Protein AF-A0AAD8B9M5-F1 (afdb_monomer_lite)

Sequence (281 aa):
SLDTPVSSPSYVGLIDQFYMGMYTWSDGSLFRLSQIKWTEFPQEIFENSTLATYMQYTVGNQFLPVNSTETFHAVCQRDDSYKGCLQMTSMLPSSWYAVRSYNSMSLTVCRQICQVNATNHALISAKDCICYDPVGVNFNLMTFFNTSTSAQCDFPCPGNELQKCGGTNNFRQYTIDQDVAESCEDLYSNFVLLPNTYLINGSEQFCGIDDLSSSCPLGFIAKQNKCYRFYRQQTLNVQSAAQTCLSQGGYLAAPSNVEELDVLTHTIQNISTLRTAELWL

Radius of gyration: 19.8 Å; chains: 1; bounding box: 43×60×52 Å

InterPro domains:
  IPR002889 Carbohydrate-binding WSC [PF01822] (82-167)
  IPR002889 Carbohydrate-binding WSC [PS51212] (79-177)
  IPR002889 Carbohydrate-binding WSC [SM00321] (79-177)
  IPR016186 C-type lectin-like/link domain superfamily [G3DSA:3.10.100.10] (204-281)
  IPR016187 C-type lectin fold [SSF56436] (207-280)

Foldseek 3Di:
DPPDPPPWDKDKQWFQPQQQLQIAHLLLFFDDPVVADCPDDPQPPPPDDPDRGMWMATPVRDIDDDDPPDDDDDDDDDRPQWDAKKFFQDDDDPQKDKDPQQQQDFSNLLLQQLPPPVQQKWKFAARMIIGHHCVPDPCVRMDTDPDPDPPQQQQAHLNHRSYTGHHDSMITMGGRDPSFAQDLLSCVSNVNADFDFGQHPNDTDTHHLAPPLEDEHRQWGDDPHDTDHHHAHPDDDPVVVQVVQVVVVHGQDDDPDPVSVVSVVVSQVSHPSSVPGPHDD

pLDDT: mean 79.78, std 15.6, range [39.56, 96.75]

Secondary structure (DSSP, 8-state):
------SS-EEEEEE-TTSSS--EETTSPPP-GGGS--S---GGGSSS------EEEETTTEEEE--TT------PPP-TTEEEEEEE-SPPPTTSEEE---TT--HHHHHHHTTTT---EEEEETTEEEEE--TT--GGGEEEES-TT-GGGBPEETTEEEEE-BBTTEEEEEEPP---BSSHHHHHHTT--S-EEEEETTEEEEE-S---SS-PPTTPEEETTEEE-----S---HHHHHHHHHHTT-------SHHHHHHHHHHHHHSTTTTT-----

Organism: Biomphalaria pfeifferi (NCBI:txid112525)

Structure (mmCIF, N/CA/C/O backbone):
data_AF-A0AAD8B9M5-F1
#
_entry.id   AF-A0AAD8B9M5-F1
#
loop_
_atom_site.group_PDB
_atom_site.id
_atom_site.type_symbol
_atom_site.label_atom_id
_atom_site.label_alt_id
_atom_site.label_comp_id
_atom_site.label_asym_id
_atom_site.label_entity_id
_atom_site.label_seq_id
_atom_site.pdbx_PDB_ins_code
_atom_site.Cartn_x
_atom_site.Cartn_y
_atom_site.Cartn_z
_atom_site.occupancy
_atom_site.B_iso_or_equiv
_atom_site.auth_seq_id
_atom_site.auth_comp_id
_atom_site.auth_asym_id
_atom_site.auth_atom_id
_atom_site.pdbx_PDB_model_num
ATOM 1 N N . SER A 1 1 ? -10.143 37.850 -0.926 1.00 41.62 1 SER A N 1
ATOM 2 C CA . SER A 1 1 ? -8.850 38.321 -0.402 1.00 41.62 1 SER A CA 1
ATOM 3 C C . SER A 1 1 ? -7.959 37.105 -0.247 1.00 41.62 1 SER A C 1
ATOM 5 O O . SER A 1 1 ? -8.411 36.107 0.293 1.00 41.62 1 SER A O 1
ATOM 7 N N . LEU A 1 2 ? -6.750 37.155 -0.803 1.00 42.78 2 LEU A N 1
ATOM 8 C CA . LEU A 1 2 ? -5.764 36.062 -0.808 1.00 42.78 2 LEU A CA 1
ATOM 9 C C . LEU A 1 2 ? -4.681 36.274 0.272 1.00 42.78 2 LEU A C 1
ATOM 11 O O . LEU A 1 2 ? -3.597 35.715 0.182 1.00 42.78 2 LEU A O 1
ATOM 15 N N . ASP A 1 3 ? -4.974 37.081 1.295 1.00 41.66 3 ASP A N 1
ATOM 16 C CA . ASP A 1 3 ? -3.964 37.674 2.185 1.00 41.66 3 ASP A CA 1
ATOM 17 C C . ASP A 1 3 ? -3.929 37.087 3.600 1.00 41.66 3 ASP A C 1
ATOM 19 O O . ASP A 1 3 ? -3.493 37.752 4.537 1.00 41.66 3 ASP A O 1
ATOM 23 N N . THR A 1 4 ? -4.362 35.845 3.800 1.00 45.81 4 THR A N 1
ATOM 24 C CA . THR A 1 4 ? -3.930 35.106 4.993 1.00 45.81 4 THR A CA 1
ATOM 25 C C . THR A 1 4 ? -2.704 34.290 4.610 1.00 45.81 4 THR A C 1
ATOM 27 O O . THR A 1 4 ? -2.854 33.316 3.867 1.00 45.81 4 THR A O 1
ATOM 30 N N . PRO A 1 5 ? -1.495 34.656 5.080 1.00 46.03 5 PRO A N 1
ATOM 31 C CA . PRO A 1 5 ? -0.344 33.779 4.969 1.00 46.03 5 PRO A CA 1
ATOM 32 C C . PRO A 1 5 ? -0.736 32.426 5.552 1.00 46.03 5 PRO A C 1
ATOM 34 O O . PRO A 1 5 ? -1.300 32.366 6.646 1.00 46.03 5 PRO A O 1
ATOM 37 N N . VAL A 1 6 ? -0.446 31.348 4.829 1.00 52.09 6 VAL A N 1
ATOM 38 C CA . VAL A 1 6 ? -0.478 30.005 5.404 1.00 52.09 6 VAL A CA 1
ATOM 39 C C . VAL A 1 6 ? 0.552 30.024 6.535 1.00 52.09 6 VAL A C 1
ATOM 41 O O . VAL A 1 6 ? 1.754 29.998 6.286 1.00 52.09 6 VAL A O 1
ATOM 44 N N . SER A 1 7 ? 0.089 30.187 7.777 1.00 53.06 7 SER A N 1
ATOM 45 C CA . SER A 1 7 ? 0.949 30.421 8.945 1.00 53.06 7 SER A CA 1
ATOM 46 C C . SER A 1 7 ? 1.831 29.218 9.281 1.00 53.06 7 SER A C 1
ATOM 48 O O . SER A 1 7 ? 2.809 29.364 10.009 1.00 53.06 7 SER A O 1
ATOM 50 N N . SER A 1 8 ? 1.505 28.054 8.713 1.00 54.19 8 SER A N 1
ATOM 51 C CA . SER A 1 8 ? 2.221 26.795 8.870 1.00 54.19 8 SER A CA 1
ATOM 52 C C . SER A 1 8 ? 2.134 25.965 7.588 1.00 54.19 8 SER A C 1
ATOM 54 O O . SER A 1 8 ? 1.019 25.759 7.099 1.00 54.19 8 SER A O 1
ATOM 56 N N . PRO A 1 9 ? 3.256 25.436 7.055 1.00 55.75 9 PRO A N 1
ATOM 57 C CA . PRO A 1 9 ? 3.219 24.522 5.918 1.00 55.75 9 PRO A CA 1
ATOM 58 C C . PRO A 1 9 ? 2.189 23.416 6.152 1.00 55.75 9 PRO A C 1
ATOM 60 O O . PRO A 1 9 ? 2.119 22.843 7.238 1.00 55.75 9 PRO A O 1
ATOM 63 N N . SER A 1 10 ? 1.357 23.165 5.152 1.00 60.03 10 SER A N 1
ATOM 64 C CA . SER A 1 10 ? 0.290 22.175 5.212 1.00 60.03 10 SER A CA 1
ATOM 65 C C . SER A 1 10 ? 0.474 21.188 4.074 1.00 60.03 10 SER A C 1
ATOM 67 O O . SER A 1 10 ? 0.543 21.593 2.916 1.00 60.03 10 SER A O 1
ATOM 69 N N . TYR A 1 11 ? 0.565 19.909 4.407 1.00 66.25 11 TYR A N 1
ATOM 70 C CA . TYR A 1 11 ? 0.658 18.805 3.465 1.00 66.25 11 TYR A CA 1
ATOM 71 C C . TYR A 1 11 ? -0.722 18.173 3.326 1.00 66.25 11 TYR A C 1
ATOM 73 O O . TYR A 1 11 ? -1.432 17.999 4.314 1.00 66.25 11 TYR A O 1
ATOM 81 N N . VAL A 1 12 ? -1.112 17.844 2.103 1.00 72.25 12 VAL A N 1
ATOM 82 C CA . VAL A 1 12 ? -2.424 17.280 1.765 1.00 72.25 12 VAL A CA 1
ATOM 83 C C . VAL A 1 12 ? -2.235 16.063 0.868 1.00 72.25 12 VAL A C 1
ATOM 85 O O . VAL A 1 12 ? -1.178 15.896 0.266 1.00 72.25 12 VAL A O 1
ATOM 88 N N . GLY A 1 13 ? -3.260 15.217 0.767 1.00 76.75 13 GLY A N 1
ATOM 89 C CA . GLY A 1 13 ? -3.219 14.024 -0.084 1.00 76.75 13 GLY A CA 1
ATOM 90 C C . GLY A 1 13 ? -2.781 12.752 0.640 1.00 76.75 13 GLY A C 1
ATOM 91 O O . GLY A 1 13 ? -2.339 11.814 -0.017 1.00 76.75 13 GLY A O 1
ATOM 92 N N . LEU A 1 14 ? -2.895 12.718 1.970 1.00 81.12 14 LEU A N 1
ATOM 93 C CA . LEU A 1 14 ? -2.787 11.502 2.772 1.00 81.12 14 LEU A CA 1
ATOM 94 C C . LEU A 1 14 ? -4.175 10.860 2.919 1.00 81.12 14 LEU A C 1
ATOM 96 O O . LEU A 1 14 ? -5.125 11.568 3.253 1.00 81.12 14 LEU A O 1
ATOM 100 N N . ILE A 1 15 ? -4.285 9.548 2.715 1.00 82.19 15 ILE A N 1
ATOM 101 C CA . ILE A 1 15 ? -5.549 8.793 2.776 1.00 82.19 15 ILE A CA 1
ATOM 102 C C . ILE A 1 15 ? -5.409 7.540 3.650 1.00 82.19 15 ILE A C 1
ATOM 104 O O . ILE A 1 15 ? -4.363 6.893 3.622 1.00 82.19 15 ILE A O 1
ATOM 108 N N . ASP A 1 16 ? -6.465 7.184 4.390 1.00 82.12 16 ASP A N 1
ATOM 109 C CA . ASP A 1 16 ? -6.647 5.878 5.045 1.00 82.12 16 ASP A CA 1
ATOM 110 C C . ASP A 1 16 ? -7.816 5.155 4.372 1.00 82.12 16 ASP A C 1
ATOM 112 O O . ASP A 1 16 ? -8.937 5.137 4.877 1.00 82.12 16 ASP A O 1
ATOM 116 N N . GLN A 1 17 ? -7.549 4.573 3.198 1.00 85.00 17 GLN A N 1
ATOM 117 C CA . GLN A 1 17 ? -8.555 3.980 2.303 1.00 85.00 17 GLN A CA 1
ATOM 118 C C . GLN A 1 17 ? -9.502 3.010 3.025 1.00 85.00 17 GLN A C 1
ATOM 120 O O . GLN A 1 17 ? -10.658 2.838 2.629 1.00 85.00 17 GLN A O 1
ATOM 125 N N . PHE A 1 18 ? -8.999 2.338 4.064 1.00 83.44 18 PHE A N 1
ATOM 126 C CA . PHE A 1 18 ? -9.682 1.234 4.719 1.00 83.44 18 PHE A CA 1
ATOM 127 C C . PHE A 1 18 ? -10.079 1.509 6.173 1.00 83.44 18 PHE A C 1
ATOM 129 O O . PHE A 1 18 ? -10.651 0.612 6.799 1.00 83.44 18 PHE A O 1
ATOM 136 N N . TYR A 1 19 ? -9.888 2.723 6.693 1.00 78.19 19 TYR A N 1
ATOM 137 C CA . TYR A 1 19 ? -10.219 3.089 8.082 1.00 78.19 19 TYR A CA 1
ATOM 138 C C . TYR A 1 19 ? -9.511 2.219 9.126 1.00 78.19 19 TYR A C 1
ATOM 140 O O . TYR A 1 19 ? -10.070 1.871 10.173 1.00 78.19 19 TYR A O 1
ATOM 148 N N . MET A 1 20 ? -8.286 1.810 8.817 1.00 79.12 20 MET A N 1
ATOM 149 C CA . MET A 1 20 ? -7.497 0.932 9.681 1.00 79.12 20 MET A CA 1
ATOM 150 C C . MET A 1 20 ? -6.396 1.707 10.413 1.00 79.12 20 MET A C 1
ATOM 152 O O . MET A 1 20 ? -5.584 1.119 11.124 1.00 79.12 20 MET A O 1
ATOM 156 N N . GLY A 1 21 ? -6.341 3.029 10.232 1.00 76.81 21 GLY A N 1
ATOM 157 C CA . GLY A 1 21 ? -5.246 3.870 10.687 1.00 76.81 21 GLY A CA 1
ATOM 158 C C . GLY A 1 21 ? -3.952 3.616 9.920 1.00 76.81 21 GLY A C 1
ATOM 159 O O . GLY A 1 21 ? -2.887 3.868 10.472 1.00 76.81 21 GLY A O 1
ATOM 160 N N . MET A 1 22 ? -4.017 3.077 8.704 1.00 83.38 22 MET A N 1
ATOM 161 C CA . MET A 1 22 ? -2.857 2.887 7.834 1.00 83.38 22 MET A CA 1
ATOM 162 C C . MET A 1 22 ? -2.943 3.929 6.726 1.00 83.38 22 MET A C 1
ATOM 164 O O . MET A 1 22 ? -3.886 3.925 5.940 1.00 83.38 22 MET A O 1
ATOM 168 N N . TYR A 1 23 ? -1.988 4.853 6.713 1.00 83.38 23 TYR A N 1
ATOM 169 C CA . TYR A 1 23 ? -2.041 6.044 5.880 1.00 83.38 23 TYR A CA 1
ATOM 170 C C . TYR A 1 23 ? -1.024 5.967 4.761 1.00 83.38 23 TYR A C 1
ATOM 172 O O . TYR A 1 23 ? 0.100 5.517 4.965 1.00 83.38 23 TYR A O 1
ATOM 180 N N . THR A 1 24 ? -1.391 6.478 3.595 1.00 88.19 24 THR A N 1
ATOM 181 C CA . THR A 1 24 ? -0.497 6.483 2.441 1.00 88.19 24 THR A CA 1
ATOM 182 C C . THR A 1 24 ? -0.674 7.759 1.636 1.00 88.19 24 THR A C 1
ATOM 184 O O . THR A 1 24 ? -1.793 8.262 1.494 1.00 88.19 24 THR A O 1
ATOM 187 N N . TRP A 1 25 ? 0.419 8.297 1.097 1.00 89.06 25 TRP A N 1
ATOM 188 C CA . TRP A 1 25 ? 0.364 9.480 0.246 1.00 89.06 25 TRP A CA 1
ATOM 189 C C . TRP A 1 25 ? -0.185 9.154 -1.145 1.00 89.06 25 TRP A C 1
ATOM 191 O O . TRP A 1 25 ? 0.068 8.090 -1.714 1.00 89.06 25 TRP A O 1
ATOM 201 N N . SER A 1 26 ? -0.923 10.100 -1.719 1.00 88.62 26 SER A N 1
ATOM 202 C CA . SER A 1 26 ? -1.492 10.016 -3.072 1.00 88.62 26 SER A CA 1
ATOM 203 C C . SER A 1 26 ? -0.449 9.857 -4.187 1.00 88.62 26 SER A C 1
ATOM 205 O O . SER A 1 26 ? -0.779 9.374 -5.268 1.00 88.62 26 SER A O 1
ATOM 207 N N . ASP A 1 27 ? 0.810 10.213 -3.929 1.00 89.44 27 ASP A N 1
ATOM 208 C CA . ASP A 1 27 ? 1.920 10.072 -4.874 1.00 89.44 27 ASP A CA 1
ATOM 209 C C . ASP A 1 27 ? 2.649 8.722 -4.777 1.00 89.44 27 ASP A C 1
ATOM 211 O O . ASP A 1 27 ? 3.496 8.421 -5.615 1.00 89.44 27 ASP A O 1
ATOM 215 N N . GLY A 1 28 ? 2.312 7.886 -3.794 1.00 92.19 28 GLY A N 1
ATOM 216 C CA . GLY A 1 28 ? 2.948 6.588 -3.594 1.00 92.19 28 GLY A CA 1
ATOM 217 C C . GLY A 1 28 ? 4.099 6.569 -2.588 1.00 92.19 28 GLY A C 1
ATOM 218 O O . GLY A 1 28 ? 4.556 5.469 -2.269 1.00 92.19 28 GLY A O 1
ATOM 219 N N . SER A 1 29 ? 4.544 7.718 -2.075 1.00 92.00 29 SER A N 1
ATOM 220 C CA . SER A 1 29 ? 5.604 7.790 -1.063 1.00 92.00 29 SER A CA 1
ATOM 221 C C . SER A 1 29 ? 5.161 7.222 0.292 1.00 92.00 29 SER A C 1
ATOM 223 O O . SER A 1 29 ? 3.968 7.168 0.621 1.00 92.00 29 SER A O 1
ATOM 225 N N . LEU A 1 30 ? 6.134 6.772 1.082 1.00 91.69 30 LEU A N 1
ATOM 226 C CA . LEU A 1 30 ? 5.936 6.271 2.430 1.00 91.69 30 LEU A CA 1
ATOM 227 C C . LEU A 1 30 ? 5.606 7.415 3.384 1.00 91.69 30 LEU A C 1
ATOM 229 O O . LEU A 1 30 ? 6.365 8.361 3.602 1.00 91.69 30 LEU A O 1
ATOM 233 N N . PHE A 1 31 ? 4.478 7.263 4.052 1.00 87.12 31 PHE A N 1
ATOM 234 C CA . PHE A 1 31 ? 4.142 7.986 5.255 1.00 87.12 31 PHE A CA 1
ATOM 235 C C . PHE A 1 31 ? 4.96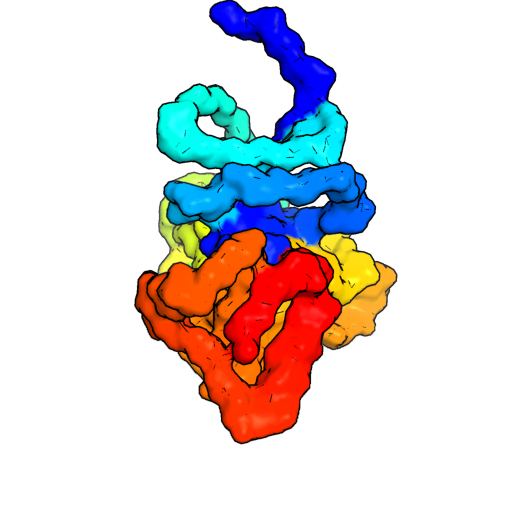7 7.470 6.442 1.00 87.12 31 PHE A C 1
ATOM 237 O O . PHE A 1 31 ? 4.947 6.280 6.754 1.00 87.12 31 PHE A O 1
ATOM 244 N N . ARG A 1 32 ? 5.678 8.359 7.143 1.00 82.69 32 ARG A N 1
ATOM 245 C CA . ARG A 1 32 ? 6.552 7.986 8.266 1.00 82.69 32 ARG A CA 1
ATOM 246 C C . ARG A 1 32 ? 5.944 8.416 9.586 1.00 82.69 32 ARG A C 1
ATOM 248 O O . ARG A 1 32 ? 6.063 9.568 10.001 1.00 82.69 32 ARG A O 1
ATOM 255 N N . LEU A 1 33 ? 5.321 7.458 10.266 1.00 69.69 33 LEU A N 1
ATOM 256 C CA . LEU A 1 33 ? 4.690 7.679 11.564 1.00 69.69 33 LEU A CA 1
ATOM 257 C C . LEU A 1 33 ? 5.691 8.183 12.617 1.00 69.69 33 LEU A C 1
ATOM 259 O O . LEU A 1 33 ? 5.344 9.023 13.442 1.00 69.69 33 LEU A O 1
ATOM 263 N N . SER A 1 34 ? 6.936 7.700 12.566 1.00 67.31 34 SER A N 1
ATOM 264 C CA . SER A 1 34 ? 8.029 8.085 13.471 1.00 67.31 34 SER A CA 1
ATOM 265 C C . SER A 1 34 ? 8.395 9.571 13.398 1.00 67.31 34 SER A C 1
ATOM 267 O O . SER A 1 34 ? 8.880 10.141 14.376 1.00 67.31 34 SER A O 1
ATOM 269 N N . GLN A 1 35 ? 8.132 10.221 12.263 1.00 67.06 35 GLN A N 1
ATOM 270 C CA . GLN A 1 35 ? 8.401 11.646 12.061 1.00 67.06 35 GLN A CA 1
ATOM 271 C C . GLN A 1 35 ? 7.296 12.538 12.643 1.00 67.06 35 GLN A C 1
ATOM 273 O O . GLN A 1 35 ? 7.422 13.764 12.650 1.00 67.06 35 GLN A O 1
ATOM 278 N N . ILE A 1 36 ? 6.226 11.936 13.166 1.00 64.00 36 ILE A N 1
ATOM 279 C CA . ILE A 1 36 ? 5.052 12.628 13.681 1.00 64.00 36 ILE A CA 1
ATOM 280 C C . ILE A 1 36 ? 5.027 12.498 15.197 1.00 64.00 36 ILE A C 1
ATOM 282 O O . ILE A 1 36 ? 4.955 11.408 15.765 1.00 64.00 36 ILE A O 1
ATOM 286 N N . LYS A 1 37 ? 5.044 13.646 15.877 1.00 56.97 37 LYS A N 1
ATOM 287 C CA . LYS A 1 37 ? 4.828 13.699 17.322 1.00 56.97 37 LYS A CA 1
ATOM 288 C C . LYS A 1 37 ? 3.331 13.708 17.596 1.00 56.97 37 LYS A C 1
ATOM 290 O O . LYS A 1 37 ? 2.696 14.755 17.538 1.00 56.97 37 LYS A O 1
ATOM 295 N N . TRP A 1 38 ? 2.787 12.537 17.902 1.00 55.12 38 TRP A N 1
ATOM 296 C CA . TRP A 1 38 ? 1.428 12.386 18.409 1.00 55.12 38 TRP A CA 1
ATOM 297 C C . TRP A 1 38 ? 1.325 13.054 19.782 1.00 55.12 38 TRP A C 1
ATOM 299 O O . TRP A 1 38 ? 1.760 12.480 20.776 1.00 55.12 38 TRP A O 1
ATOM 309 N N . THR A 1 39 ? 0.801 14.277 19.854 1.00 45.97 39 THR A N 1
ATOM 310 C CA . THR A 1 39 ? 0.396 14.845 21.148 1.00 45.97 39 THR A CA 1
ATOM 311 C C . THR A 1 39 ? -0.977 14.310 21.538 1.00 45.97 39 THR A C 1
ATOM 313 O O . THR A 1 39 ? -1.126 13.840 22.656 1.00 45.97 39 THR A O 1
ATOM 316 N N . GLU A 1 40 ? -1.918 14.260 20.589 1.00 48.28 40 GLU A N 1
ATOM 317 C CA . GLU A 1 40 ? -3.210 13.566 20.668 1.00 48.28 40 GLU A CA 1
ATOM 318 C C . GLU A 1 40 ? -3.588 13.131 19.238 1.00 48.28 40 GLU A C 1
ATOM 320 O O . GLU A 1 40 ? -3.458 13.913 18.294 1.00 48.28 40 GLU A O 1
ATOM 325 N N . PHE A 1 41 ? -3.997 11.874 19.034 1.00 50.94 41 PHE A N 1
ATOM 326 C CA . PHE A 1 41 ? -4.664 11.493 17.781 1.00 50.94 41 PHE A CA 1
ATOM 327 C C . PHE A 1 41 ? -6.024 12.207 17.775 1.00 50.94 41 PHE A C 1
ATOM 329 O O . PHE A 1 41 ? -6.645 12.192 18.836 1.00 50.94 41 PHE A O 1
ATOM 336 N N . PRO A 1 42 ? -6.506 12.813 16.669 1.00 50.62 42 PRO A N 1
ATOM 337 C CA . PRO A 1 42 ? -7.803 13.489 16.647 1.00 50.62 42 PRO A CA 1
ATOM 338 C C . PRO A 1 42 ? -8.911 12.472 16.931 1.00 50.62 42 PRO A C 1
ATOM 340 O O . PRO A 1 42 ? -9.407 11.783 16.041 1.00 50.62 42 PRO A O 1
ATOM 343 N N . GLN A 1 43 ? -9.217 12.301 18.211 1.00 43.91 43 GLN A N 1
ATOM 344 C CA . GLN A 1 43 ? -10.100 11.258 18.688 1.00 43.91 43 GLN A CA 1
ATOM 345 C C . GLN A 1 43 ? -11.549 11.592 18.287 1.00 43.91 43 GLN A C 1
ATOM 347 O O . GLN A 1 43 ? -12.288 10.732 17.812 1.00 43.91 43 GLN A O 1
ATOM 352 N N . GLU A 1 44 ? -11.889 12.876 18.313 1.00 41.84 44 GLU A N 1
ATOM 353 C CA . GLU A 1 44 ? -13.251 13.392 18.175 1.00 41.84 44 GLU A CA 1
ATOM 354 C C . GLU A 1 44 ? -13.833 13.363 16.748 1.00 41.84 44 GLU A C 1
ATOM 356 O O . GLU A 1 44 ? -14.993 13.717 16.563 1.00 41.84 44 GLU A O 1
ATOM 361 N N . ILE A 1 45 ? -13.080 12.963 15.711 1.00 45.69 45 ILE A N 1
ATOM 362 C CA . ILE A 1 45 ? -13.473 13.285 14.321 1.00 45.69 45 ILE A CA 1
ATOM 363 C C . ILE A 1 45 ? -13.938 12.084 13.475 1.00 45.69 45 ILE A C 1
ATOM 365 O O . ILE A 1 45 ? -14.277 12.226 12.300 1.00 45.69 45 ILE A O 1
ATOM 369 N N . PHE A 1 46 ? -14.048 10.898 14.073 1.00 47.91 46 PHE A N 1
ATOM 370 C CA . PHE A 1 46 ? -14.485 9.689 13.357 1.00 47.91 46 PHE A CA 1
ATOM 371 C C . PHE A 1 46 ? -15.867 9.170 13.778 1.00 47.91 46 PHE A C 1
ATOM 373 O O . PHE A 1 46 ? -16.307 8.146 13.262 1.00 47.91 46 PHE A O 1
ATOM 380 N N . GLU A 1 47 ? -16.583 9.873 14.664 1.00 41.19 47 GLU A N 1
ATOM 381 C CA . GLU A 1 47 ? -17.867 9.396 15.206 1.00 41.19 47 GLU A CA 1
ATOM 382 C C . GLU A 1 47 ? -19.027 9.402 14.194 1.00 41.19 47 GLU A C 1
ATOM 384 O O . GLU A 1 47 ? -20.017 8.715 14.415 1.00 41.19 47 GLU A O 1
ATOM 389 N N . ASN A 1 48 ? -18.925 10.124 13.070 1.00 39.84 48 ASN A N 1
ATOM 390 C CA . ASN A 1 48 ? -20.033 10.253 12.107 1.00 39.84 48 ASN A CA 1
ATOM 391 C C . ASN A 1 48 ? -19.617 10.292 10.629 1.00 39.84 48 ASN A C 1
ATOM 393 O O . ASN A 1 48 ? -20.446 10.591 9.769 1.00 39.84 48 ASN A O 1
ATOM 397 N N . SER A 1 49 ? -18.352 10.014 10.307 1.00 39.56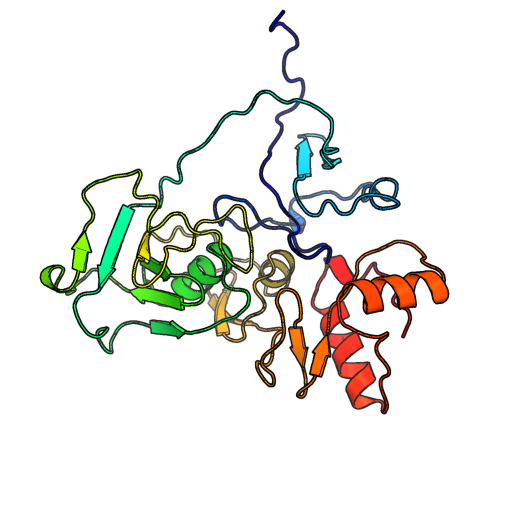 49 SER A N 1
ATOM 398 C CA . SER A 1 49 ? -17.866 10.116 8.932 1.00 39.56 49 SER A CA 1
ATOM 399 C C . SER A 1 49 ? -17.603 8.730 8.337 1.00 39.56 49 SER A C 1
ATOM 401 O O . SER A 1 49 ? -16.771 7.955 8.802 1.00 39.56 49 SER A O 1
ATOM 403 N N . THR A 1 50 ? -18.318 8.418 7.260 1.00 39.59 50 THR A N 1
ATOM 404 C CA . THR A 1 50 ? -17.968 7.366 6.295 1.00 39.59 50 THR A CA 1
ATOM 405 C C . THR A 1 50 ? -16.900 7.880 5.319 1.00 39.59 50 THR A C 1
ATOM 407 O O . THR A 1 50 ? -16.944 7.561 4.131 1.00 39.59 50 THR A O 1
ATOM 410 N N . LEU A 1 51 ? -15.984 8.739 5.793 1.00 43.38 51 LEU A N 1
ATOM 411 C CA . LEU A 1 51 ? -14.987 9.442 4.986 1.00 43.38 51 LEU A CA 1
ATOM 412 C C . LEU A 1 51 ? -13.585 8.995 5.383 1.00 43.38 51 LEU A C 1
ATOM 414 O O . LEU A 1 51 ? -12.968 9.514 6.307 1.00 43.38 51 LEU A O 1
ATOM 418 N N . ALA A 1 52 ? -13.071 8.032 4.641 1.00 49.28 52 ALA A N 1
ATOM 419 C CA . ALA A 1 52 ? -11.728 7.496 4.775 1.00 49.28 52 ALA A CA 1
ATOM 420 C C . ALA A 1 52 ? -10.686 8.505 4.318 1.00 49.28 52 ALA A C 1
ATOM 422 O O . ALA A 1 52 ? -9.513 8.195 4.289 1.00 49.28 52 ALA A O 1
ATOM 423 N N . THR A 1 53 ? -11.052 9.648 3.766 1.00 57.91 53 THR A N 1
ATOM 424 C CA . THR A 1 53 ? -10.456 9.819 2.445 1.00 57.91 53 THR A CA 1
ATOM 425 C C . THR A 1 53 ? -9.293 10.802 2.412 1.00 57.91 53 THR A C 1
ATOM 427 O O . THR A 1 53 ? -8.399 10.637 1.589 1.00 57.91 53 THR A O 1
ATOM 430 N N . TYR A 1 54 ? -9.239 11.792 3.308 1.00 61.84 54 TYR A N 1
ATOM 431 C CA . TYR A 1 54 ? -8.224 12.843 3.212 1.00 61.84 54 TYR A CA 1
ATOM 432 C C . TYR A 1 54 ? -7.864 13.444 4.567 1.00 61.84 54 TYR A C 1
ATOM 434 O O . TYR A 1 54 ? -8.722 13.926 5.308 1.00 61.84 54 TYR A O 1
ATOM 442 N N . MET A 1 55 ? -6.567 13.479 4.845 1.00 63.94 55 MET A N 1
ATOM 443 C CA . MET A 1 55 ? -5.991 14.170 5.989 1.00 63.94 55 MET A CA 1
ATOM 444 C C . MET A 1 55 ? -5.080 15.304 5.510 1.00 63.94 55 MET A C 1
ATOM 446 O O . MET A 1 55 ? -4.287 15.131 4.578 1.00 63.94 55 MET A O 1
ATOM 450 N N . GLN A 1 56 ? -5.169 16.454 6.178 1.00 65.69 56 GLN A N 1
ATOM 451 C CA . GLN A 1 56 ? -4.180 17.524 6.082 1.00 65.69 56 GLN A CA 1
ATOM 452 C C . GLN A 1 56 ? -3.219 17.423 7.270 1.00 65.69 56 GLN A C 1
ATOM 454 O O . GLN A 1 56 ? -3.651 17.366 8.420 1.00 65.69 56 GLN A O 1
ATOM 459 N N . TYR A 1 57 ? -1.916 17.425 7.002 1.00 62.66 57 TYR A N 1
ATOM 460 C CA . TYR A 1 57 ? -0.869 17.504 8.016 1.00 62.66 57 TYR A CA 1
ATOM 461 C C . TYR A 1 57 ? -0.324 18.929 8.087 1.00 62.66 57 TYR A C 1
ATOM 463 O O . TYR A 1 57 ? 0.207 19.441 7.106 1.00 62.66 57 TYR A O 1
ATOM 471 N N . THR A 1 58 ? -0.441 19.581 9.239 1.00 59.53 58 THR A N 1
ATOM 472 C CA . THR A 1 58 ? 0.084 20.938 9.453 1.00 59.53 58 THR A CA 1
ATOM 473 C C . THR A 1 58 ? 1.414 20.908 10.209 1.00 59.53 58 THR A C 1
ATOM 475 O O . THR A 1 58 ? 1.596 20.155 11.170 1.00 59.53 58 THR A O 1
ATOM 478 N N . VAL A 1 59 ? 2.371 21.747 9.800 1.00 54.97 59 VAL A N 1
ATOM 479 C CA . VAL A 1 59 ? 3.628 21.955 10.533 1.00 54.97 59 VAL A CA 1
ATOM 480 C C . VAL A 1 59 ? 3.301 22.650 11.854 1.00 54.97 59 VAL A C 1
ATOM 482 O O . VAL A 1 59 ? 2.909 23.815 11.892 1.00 54.97 59 VAL A O 1
ATOM 485 N N . GLY A 1 60 ? 3.402 21.876 12.932 1.00 55.69 60 GLY A N 1
ATOM 486 C CA . GLY A 1 60 ? 2.710 22.126 14.200 1.00 55.69 60 GLY A CA 1
ATOM 487 C C . GLY A 1 60 ? 2.145 20.849 14.842 1.00 55.69 60 GLY A C 1
ATOM 488 O O . GLY A 1 60 ? 1.695 20.906 15.980 1.00 55.69 60 GLY A O 1
ATOM 489 N N . ASN A 1 61 ? 2.246 19.702 14.148 1.00 57.94 61 ASN A N 1
ATOM 490 C CA . ASN A 1 61 ? 1.890 18.343 14.591 1.00 57.94 61 ASN A CA 1
ATOM 491 C C . ASN A 1 61 ? 0.387 18.051 14.665 1.00 57.94 61 ASN A C 1
ATOM 493 O O . ASN A 1 61 ? -0.020 17.128 15.368 1.00 57.94 61 ASN A O 1
ATOM 497 N N . GLN A 1 62 ? -0.443 18.804 13.946 1.00 59.44 62 GLN A N 1
ATOM 498 C CA . GLN A 1 62 ? -1.883 18.566 13.947 1.00 59.44 62 GLN A CA 1
ATOM 499 C C . GLN A 1 62 ? -2.357 18.040 12.598 1.00 59.44 62 GLN A C 1
ATOM 501 O O . GLN A 1 62 ? -2.115 18.633 11.541 1.00 59.44 62 GLN A O 1
ATOM 506 N N . PHE A 1 63 ? -3.035 16.900 12.676 1.00 62.25 63 PHE A N 1
ATOM 507 C CA . PHE A 1 63 ? -3.793 16.301 11.597 1.00 62.25 63 PHE A CA 1
ATOM 508 C C . PHE A 1 63 ? -5.218 16.829 11.636 1.00 62.25 63 PHE A C 1
ATOM 510 O O . PHE A 1 63 ? -5.912 16.649 12.635 1.00 62.25 63 PHE A O 1
ATOM 517 N N . LEU A 1 64 ? -5.652 17.454 10.549 1.00 60.38 64 LEU A N 1
ATOM 518 C CA . LEU A 1 64 ? -7.022 17.916 10.399 1.00 60.38 64 LEU A CA 1
ATOM 519 C C . LEU A 1 64 ? -7.712 17.038 9.349 1.00 60.38 64 LEU A C 1
ATOM 521 O O . LEU A 1 64 ? -7.265 17.001 8.198 1.00 60.38 64 LEU A O 1
ATOM 525 N N . PRO A 1 65 ? -8.753 16.286 9.726 1.00 59.78 65 PRO A N 1
ATOM 526 C CA . PRO A 1 65 ? -9.593 15.599 8.763 1.00 59.78 65 PRO A CA 1
ATOM 527 C C . PRO A 1 65 ? -10.390 16.632 7.981 1.00 59.78 65 PRO A C 1
ATOM 529 O O . PRO A 1 65 ? -10.913 17.606 8.526 1.00 59.78 65 PRO A O 1
ATOM 532 N N . VAL A 1 66 ? -10.479 16.399 6.682 1.00 58.00 66 VAL A N 1
ATOM 533 C CA . VAL A 1 66 ? -11.194 17.289 5.780 1.00 58.00 66 VAL A CA 1
ATOM 534 C C . VAL A 1 66 ? -12.646 16.815 5.708 1.00 58.00 66 VAL A C 1
ATOM 536 O O . VAL A 1 66 ? -12.936 15.771 5.124 1.00 58.00 66 VAL A O 1
ATOM 539 N N . ASN A 1 67 ? -13.569 17.547 6.338 1.00 55.16 67 ASN A N 1
ATOM 540 C CA . ASN A 1 67 ? -14.996 17.222 6.281 1.00 55.16 67 ASN A CA 1
ATOM 541 C C . ASN A 1 67 ? -15.549 17.474 4.861 1.00 55.16 67 ASN A C 1
ATOM 543 O O . ASN A 1 67 ? -15.294 18.514 4.256 1.00 55.16 67 ASN A O 1
ATOM 547 N N . SER A 1 68 ? -16.334 16.534 4.326 1.00 56.97 68 SER A N 1
ATOM 548 C CA . SER A 1 68 ? -16.739 16.475 2.905 1.00 56.97 68 SER A CA 1
ATOM 549 C C . SER A 1 68 ? -17.734 17.538 2.415 1.00 56.97 68 SER A C 1
ATOM 551 O O . SER A 1 68 ? -18.196 17.460 1.278 1.00 56.97 68 SER A O 1
ATOM 553 N N . THR A 1 69 ? -18.072 18.541 3.223 1.00 57.78 69 THR A N 1
ATOM 554 C CA . THR A 1 69 ? -18.947 19.650 2.800 1.00 57.78 69 THR A CA 1
ATOM 555 C C . THR A 1 69 ? -18.210 20.970 2.605 1.00 57.78 69 THR A C 1
ATOM 557 O O . THR A 1 69 ? -18.794 21.923 2.091 1.00 57.78 69 THR A O 1
ATOM 560 N N . GLU A 1 70 ? -16.948 21.055 3.024 1.00 61.16 70 GLU A N 1
ATOM 561 C CA . GLU A 1 70 ? -16.139 22.261 2.871 1.00 61.16 70 GLU A CA 1
ATOM 562 C C . GLU A 1 70 ? -15.516 22.328 1.469 1.00 61.16 70 GLU A C 1
ATOM 564 O O . GLU A 1 70 ? -15.085 21.327 0.897 1.00 61.16 70 GLU A O 1
ATOM 569 N N . THR A 1 71 ? -15.485 23.527 0.886 1.00 60.78 71 THR A N 1
ATOM 570 C CA . THR A 1 71 ? -14.851 23.767 -0.415 1.00 60.78 71 THR A CA 1
ATOM 571 C C . THR A 1 71 ? -13.438 24.291 -0.221 1.00 60.78 71 THR A C 1
ATOM 573 O O . THR A 1 71 ? -13.251 25.315 0.437 1.00 60.78 71 THR A O 1
ATOM 576 N N . PHE A 1 72 ? -12.464 23.657 -0.870 1.00 65.69 72 PHE A N 1
ATOM 577 C CA . PHE A 1 72 ? -11.056 24.044 -0.797 1.00 65.69 72 PHE A CA 1
ATOM 578 C C . PHE A 1 72 ? -10.523 24.455 -2.167 1.00 65.69 72 PHE A C 1
ATOM 580 O O . PHE A 1 72 ? -10.892 23.888 -3.197 1.00 65.69 72 PHE A O 1
ATOM 587 N N . HIS A 1 73 ? -9.606 25.420 -2.182 1.00 68.06 73 HIS A N 1
ATOM 588 C CA . HIS A 1 73 ? -8.723 25.607 -3.328 1.00 68.06 73 HIS A CA 1
ATOM 589 C C . HIS A 1 73 ? -7.664 24.501 -3.317 1.00 68.06 73 HIS A C 1
ATOM 591 O O . HIS A 1 73 ? -7.081 24.220 -2.272 1.00 68.06 73 HIS A O 1
ATOM 597 N N . ALA A 1 74 ? -7.408 23.885 -4.471 1.00 69.75 74 ALA A N 1
ATOM 598 C CA . ALA A 1 74 ? -6.464 22.781 -4.592 1.00 69.75 74 ALA A CA 1
ATOM 599 C C . ALA A 1 74 ? -5.288 23.148 -5.502 1.00 69.75 74 ALA A C 1
ATOM 601 O O . ALA A 1 74 ? -5.458 23.797 -6.536 1.00 69.75 74 ALA A O 1
ATOM 602 N N . VAL A 1 75 ? -4.100 22.674 -5.130 1.00 74.31 75 VAL A N 1
ATOM 603 C CA . VAL A 1 75 ? -2.915 22.638 -5.991 1.00 74.31 75 VAL A CA 1
ATOM 604 C C . VAL A 1 75 ? -2.654 21.178 -6.336 1.00 74.31 75 VAL A C 1
ATOM 606 O O . VAL A 1 75 ? -2.635 20.328 -5.452 1.00 74.31 75 VAL A O 1
ATOM 609 N N . CYS A 1 76 ? -2.480 20.880 -7.622 1.00 78.56 76 CYS A N 1
ATOM 610 C CA . CYS A 1 76 ? -2.191 19.528 -8.095 1.00 78.56 76 CYS A CA 1
ATOM 611 C C . CYS A 1 76 ? -0.699 19.393 -8.409 1.00 78.56 76 CYS A C 1
ATOM 613 O O . CYS A 1 76 ? -0.147 20.218 -9.139 1.00 78.56 76 CYS A O 1
ATOM 615 N N . GLN A 1 77 ? -0.071 18.328 -7.915 1.00 83.75 77 GLN A N 1
ATOM 616 C CA . GLN A 1 77 ? 1.302 17.961 -8.252 1.00 83.75 77 GLN A CA 1
ATOM 617 C C . GLN A 1 77 ? 1.305 16.840 -9.298 1.00 83.75 77 GLN A C 1
ATOM 619 O O . GLN A 1 77 ? 0.471 15.934 -9.266 1.00 83.75 77 GLN A O 1
ATOM 624 N N . ARG A 1 78 ? 2.242 16.904 -10.248 1.00 84.00 78 ARG A N 1
ATOM 625 C CA . ARG A 1 78 ? 2.532 15.776 -11.138 1.00 84.00 78 ARG A CA 1
ATOM 626 C C . ARG A 1 78 ? 3.572 14.883 -10.476 1.00 84.00 78 ARG A C 1
ATOM 628 O O . ARG A 1 78 ? 4.530 15.385 -9.906 1.00 84.00 78 ARG A O 1
ATOM 635 N N . ASP A 1 79 ? 3.386 13.577 -10.595 1.00 86.56 79 ASP A N 1
ATOM 636 C CA . ASP A 1 79 ? 4.392 12.612 -10.167 1.00 86.56 79 ASP A CA 1
ATOM 637 C C . ASP A 1 79 ? 5.564 12.616 -11.162 1.00 86.56 79 ASP A C 1
ATOM 639 O O . ASP A 1 79 ? 5.417 12.183 -12.309 1.00 86.56 79 ASP A O 1
ATOM 643 N N . ASP A 1 80 ? 6.720 13.119 -10.729 1.00 88.06 80 ASP A N 1
ATOM 644 C CA . ASP A 1 80 ? 7.939 13.205 -11.544 1.00 88.06 80 ASP A CA 1
ATOM 645 C C . ASP A 1 80 ? 8.512 11.825 -11.895 1.00 88.06 80 ASP A C 1
ATOM 647 O O . ASP A 1 80 ? 9.261 11.670 -12.871 1.00 88.06 80 ASP A O 1
ATOM 651 N N . SER A 1 81 ? 8.142 10.798 -11.131 1.00 90.62 81 SER A N 1
ATOM 652 C CA . SER A 1 81 ? 8.555 9.427 -11.389 1.00 90.62 81 SER A CA 1
ATOM 653 C C . SER A 1 81 ? 7.752 8.774 -12.520 1.00 90.62 81 SER A C 1
ATOM 655 O O . SER A 1 81 ? 8.257 7.856 -13.166 1.00 90.62 81 SER A O 1
ATOM 657 N N . TYR A 1 82 ? 6.551 9.272 -12.839 1.00 91.31 82 TYR A N 1
ATOM 658 C CA . TYR A 1 82 ? 5.718 8.742 -13.921 1.00 91.31 82 TYR A CA 1
ATOM 659 C C . TYR A 1 82 ? 6.347 9.005 -15.294 1.00 91.31 82 TYR A C 1
ATOM 661 O O . TYR A 1 82 ? 6.557 10.154 -15.693 1.00 91.31 82 TYR A O 1
ATOM 669 N N . LYS A 1 83 ? 6.620 7.939 -16.052 1.00 89.25 83 LYS A N 1
ATOM 670 C CA . LYS A 1 83 ? 7.291 8.016 -17.364 1.00 89.25 83 LYS A CA 1
ATOM 671 C C . LYS A 1 83 ? 6.365 7.818 -18.551 1.00 89.25 83 LYS A C 1
ATOM 673 O O . LYS A 1 83 ? 6.686 8.272 -19.645 1.00 89.25 83 LYS A O 1
ATOM 678 N N . GLY A 1 84 ? 5.200 7.217 -18.345 1.00 88.56 84 GLY A N 1
ATOM 679 C CA . GLY A 1 84 ? 4.220 7.083 -19.411 1.00 88.56 84 GLY A CA 1
ATOM 680 C C . GLY A 1 84 ? 3.230 5.955 -19.198 1.00 88.56 84 GLY A C 1
ATOM 681 O O . GLY A 1 84 ? 3.338 5.158 -18.266 1.00 88.56 84 GLY A O 1
ATOM 682 N N . CYS A 1 85 ? 2.258 5.918 -20.099 1.00 90.25 85 CYS A N 1
ATOM 683 C CA . CYS A 1 85 ? 1.296 4.841 -20.220 1.00 90.25 85 CYS A CA 1
ATOM 684 C C . CYS A 1 85 ? 1.728 3.948 -21.373 1.00 90.25 85 CYS A C 1
ATOM 686 O O . CYS A 1 85 ? 2.061 4.443 -22.455 1.00 90.25 85 CYS A O 1
ATOM 688 N N . LEU A 1 86 ? 1.704 2.641 -21.153 1.00 87.88 86 LEU A N 1
ATOM 689 C CA . LEU A 1 86 ? 2.081 1.670 -22.163 1.00 87.88 86 LEU A CA 1
ATOM 690 C C . LEU A 1 86 ? 1.149 0.469 -22.169 1.00 87.88 86 LEU A C 1
ATOM 692 O O . LEU A 1 86 ? 0.612 0.067 -21.142 1.00 87.88 86 LEU A O 1
ATOM 696 N N . GLN A 1 87 ? 0.991 -0.122 -23.343 1.00 86.56 87 GLN A N 1
ATOM 697 C CA . GLN A 1 87 ? 0.354 -1.416 -23.516 1.00 86.56 87 GLN A CA 1
ATOM 698 C C . GLN A 1 87 ? 1.429 -2.451 -23.818 1.00 86.56 87 GLN A C 1
ATOM 700 O O . GLN A 1 87 ? 2.295 -2.247 -24.676 1.00 86.56 87 GLN A O 1
ATOM 705 N N . MET A 1 88 ? 1.365 -3.583 -23.125 1.00 77.81 88 MET A N 1
ATOM 706 C CA . MET A 1 88 ? 2.252 -4.705 -23.407 1.00 77.81 88 MET A CA 1
ATOM 707 C C . MET A 1 88 ? 1.712 -5.497 -24.595 1.00 77.81 88 MET A C 1
ATOM 709 O O . MET A 1 88 ? 0.555 -5.915 -24.589 1.00 77.81 88 MET A O 1
ATOM 713 N N . THR A 1 89 ? 2.540 -5.695 -25.620 1.00 72.88 89 THR A N 1
ATOM 714 C CA . THR A 1 89 ? 2.150 -6.405 -26.854 1.00 72.88 89 THR A CA 1
ATOM 715 C C . THR A 1 89 ? 2.652 -7.847 -26.898 1.00 72.88 89 THR A C 1
ATOM 717 O O . THR A 1 89 ? 2.336 -8.584 -27.830 1.00 72.88 89 THR A O 1
ATOM 720 N N . SER A 1 90 ? 3.420 -8.274 -25.893 1.00 73.50 90 SER A N 1
ATOM 721 C CA . SER A 1 90 ? 4.005 -9.614 -25.805 1.00 73.50 90 SER A CA 1
ATOM 722 C C . SER A 1 90 ? 4.159 -10.078 -24.351 1.00 73.50 90 SER A C 1
ATOM 724 O O . SER A 1 90 ? 3.865 -9.334 -23.413 1.00 73.50 90 SER A O 1
ATOM 726 N N . MET A 1 91 ? 4.588 -11.330 -24.165 1.00 68.94 91 MET A N 1
ATOM 727 C CA . MET A 1 91 ? 4.823 -11.917 -22.842 1.00 68.94 91 MET A CA 1
ATOM 728 C C . MET A 1 91 ? 5.994 -11.236 -22.117 1.00 68.94 91 MET A C 1
ATOM 730 O O . MET A 1 91 ? 6.968 -10.826 -22.745 1.00 68.94 91 MET A O 1
ATOM 734 N N . LEU A 1 92 ? 5.902 -11.154 -20.784 1.00 73.00 92 LEU A N 1
ATOM 735 C CA . LEU A 1 92 ? 6.962 -10.595 -19.939 1.00 73.00 92 LEU A CA 1
ATOM 736 C C . LEU A 1 92 ? 8.265 -11.396 -20.091 1.00 73.00 92 LEU A C 1
ATOM 738 O O . LEU A 1 92 ? 8.211 -12.630 -20.047 1.00 73.00 92 LEU A O 1
ATOM 742 N N . PRO A 1 93 ? 9.430 -10.732 -20.191 1.00 75.38 93 PRO A N 1
ATOM 743 C CA . PRO A 1 93 ? 10.715 -11.398 -20.027 1.00 75.38 93 PRO A CA 1
ATOM 744 C C . PRO A 1 93 ? 10.787 -12.129 -18.681 1.00 75.38 93 PRO A C 1
ATOM 746 O O . PRO A 1 93 ? 10.332 -11.614 -17.662 1.00 75.38 93 PRO A O 1
ATOM 749 N N . SER A 1 94 ? 11.409 -13.309 -18.652 1.00 74.12 94 SER A N 1
ATOM 750 C CA . SER A 1 94 ? 11.569 -14.099 -17.421 1.00 74.12 94 SER A CA 1
ATOM 751 C C . SER A 1 94 ? 12.485 -13.448 -16.381 1.00 74.12 94 SER A C 1
ATOM 753 O O . SER A 1 94 ? 12.481 -13.860 -15.228 1.00 74.12 94 SER A O 1
ATOM 755 N N . SER A 1 95 ? 13.294 -12.463 -16.783 1.00 78.12 95 SER A N 1
ATOM 756 C CA . SER A 1 95 ? 14.157 -11.684 -15.889 1.00 78.12 95 SER A CA 1
ATOM 757 C C . SER A 1 95 ? 13.399 -10.631 -15.082 1.00 78.12 95 SER A C 1
ATOM 759 O O . SER A 1 95 ? 13.976 -10.026 -14.183 1.00 78.12 95 SER A O 1
ATOM 761 N N . TRP A 1 96 ? 12.132 -10.373 -15.409 1.00 86.38 96 TRP A N 1
ATOM 762 C CA . TRP A 1 96 ? 11.321 -9.390 -14.708 1.00 86.38 96 TRP A CA 1
ATOM 763 C C . TRP A 1 96 ? 10.624 -10.042 -13.526 1.00 86.38 96 TRP A C 1
ATOM 765 O O . TRP A 1 96 ? 10.062 -11.134 -13.637 1.00 86.38 96 TRP A O 1
ATOM 775 N N . TYR A 1 97 ? 10.626 -9.347 -12.396 1.00 88.56 97 TYR A N 1
ATOM 776 C CA . TYR A 1 97 ? 9.898 -9.797 -11.225 1.00 88.56 97 TYR A CA 1
ATOM 777 C C . TYR A 1 97 ? 8.462 -9.283 -11.304 1.00 88.56 97 TYR A C 1
ATOM 779 O O . TYR A 1 97 ? 8.241 -8.086 -11.464 1.00 88.56 97 TYR A O 1
ATOM 787 N N . ALA A 1 98 ? 7.480 -10.178 -11.217 1.00 88.88 98 ALA A N 1
ATOM 788 C CA . ALA A 1 98 ? 6.075 -9.818 -11.345 1.00 88.88 98 ALA A CA 1
ATOM 789 C C . ALA A 1 98 ? 5.272 -10.324 -10.150 1.00 88.88 98 ALA A C 1
ATOM 791 O O . ALA A 1 98 ? 5.210 -11.526 -9.891 1.00 88.88 98 ALA A O 1
ATOM 792 N N . VAL A 1 99 ? 4.586 -9.401 -9.486 1.00 90.56 99 VAL A N 1
ATOM 793 C CA . VAL A 1 99 ? 3.516 -9.695 -8.539 1.00 90.56 99 VAL A CA 1
ATOM 794 C C . VAL A 1 99 ? 2.205 -9.552 -9.285 1.00 90.56 99 VAL A C 1
ATOM 796 O O . VAL A 1 99 ? 1.894 -8.487 -9.816 1.00 90.56 99 VAL A O 1
ATOM 799 N N . ARG A 1 100 ? 1.431 -10.632 -9.342 1.00 87.62 100 ARG A N 1
ATOM 800 C CA . ARG A 1 100 ? 0.154 -10.652 -10.053 1.00 87.62 100 ARG A CA 1
ATOM 801 C C . ARG A 1 100 ? -0.997 -10.781 -9.077 1.00 87.62 100 ARG A C 1
ATOM 803 O O . ARG A 1 100 ? -0.922 -11.555 -8.128 1.00 87.62 100 ARG A O 1
ATOM 810 N N . SER A 1 101 ? -2.085 -10.083 -9.380 1.00 89.44 101 SER A N 1
ATOM 811 C CA . SER A 1 101 ? -3.382 -10.254 -8.727 1.00 89.44 101 SER A CA 1
ATOM 812 C C . SER A 1 101 ? -3.387 -10.007 -7.213 1.00 89.44 101 SER A C 1
ATOM 814 O O . SER A 1 101 ? -4.203 -10.594 -6.505 1.00 89.44 101 SER A O 1
ATOM 816 N N . TYR A 1 102 ? -2.545 -9.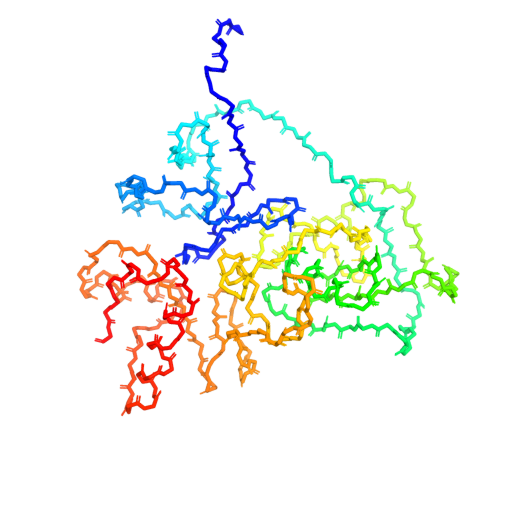103 -6.704 1.00 94.00 102 TYR A N 1
ATOM 817 C CA . TYR A 1 102 ? -2.663 -8.676 -5.310 1.00 94.00 102 TYR A CA 1
ATOM 818 C C . TYR A 1 102 ? -3.885 -7.762 -5.163 1.00 94.00 102 TYR A C 1
ATOM 820 O O . TYR A 1 102 ? -3.957 -6.688 -5.764 1.00 94.00 102 TYR A O 1
ATOM 828 N N . ASN A 1 103 ? -4.882 -8.208 -4.394 1.00 92.75 103 ASN A N 1
ATOM 829 C CA . ASN A 1 103 ? -6.181 -7.536 -4.313 1.00 92.75 103 ASN A CA 1
ATOM 830 C C . ASN A 1 103 ? -6.065 -6.086 -3.844 1.00 92.75 103 ASN A C 1
ATOM 832 O O . ASN A 1 103 ? -6.765 -5.237 -4.381 1.00 92.75 103 ASN A O 1
ATOM 836 N N . SER A 1 104 ? -5.145 -5.812 -2.925 1.00 93.06 104 SER A N 1
ATOM 837 C CA . SER A 1 104 ? -4.907 -4.495 -2.337 1.00 93.06 104 SER A CA 1
ATOM 838 C C . SER A 1 104 ? -3.741 -3.746 -2.994 1.00 93.06 104 SER A C 1
ATOM 840 O O . SER A 1 104 ? -3.041 -2.981 -2.333 1.00 93.06 104 SER A O 1
ATOM 842 N N . MET A 1 105 ? -3.485 -3.983 -4.286 1.00 95.50 105 MET A N 1
ATOM 843 C CA . MET A 1 105 ? -2.395 -3.319 -5.005 1.00 95.50 105 MET A CA 1
ATOM 844 C C . MET A 1 105 ? -2.521 -1.794 -4.949 1.00 95.50 105 MET A C 1
ATOM 846 O O . MET A 1 105 ? -3.592 -1.231 -5.180 1.00 95.50 105 MET A O 1
ATOM 850 N N . SER A 1 106 ? -1.398 -1.139 -4.679 1.00 96.25 106 SER A N 1
ATOM 851 C CA . SER A 1 106 ? -1.234 0.310 -4.687 1.00 96.25 106 SER A CA 1
ATOM 852 C C . SER A 1 106 ? 0.101 0.669 -5.343 1.00 96.25 106 SER A C 1
ATOM 854 O O . SER A 1 106 ? 0.991 -0.180 -5.469 1.00 96.25 106 SER A O 1
ATOM 856 N N . LEU A 1 107 ? 0.258 1.922 -5.774 1.00 95.69 107 LEU A N 1
ATOM 857 C CA . LEU A 1 107 ? 1.543 2.423 -6.258 1.00 95.69 107 LEU A CA 1
ATOM 858 C C . LEU A 1 107 ? 2.612 2.290 -5.169 1.00 95.69 107 LEU A C 1
ATOM 860 O O . LEU A 1 107 ? 3.722 1.868 -5.474 1.00 95.69 107 LEU A O 1
ATOM 864 N N . THR A 1 108 ? 2.266 2.550 -3.906 1.00 96.25 108 THR A N 1
ATOM 865 C CA . THR A 1 108 ? 3.181 2.366 -2.767 1.00 96.25 108 THR A CA 1
ATOM 866 C C . THR A 1 108 ? 3.648 0.922 -2.635 1.00 96.25 108 THR A C 1
ATOM 868 O O . THR A 1 108 ? 4.850 0.681 -2.575 1.00 96.25 108 THR A O 1
ATOM 871 N N . VAL A 1 109 ? 2.729 -0.052 -2.666 1.00 96.50 109 VAL A N 1
ATOM 872 C CA . VAL A 1 109 ? 3.078 -1.484 -2.616 1.00 96.50 109 VAL A CA 1
ATOM 873 C C . VAL A 1 109 ? 4.042 -1.831 -3.748 1.00 96.50 109 VAL A C 1
ATOM 875 O O . VAL A 1 109 ? 5.082 -2.443 -3.508 1.00 96.50 109 VAL A O 1
ATOM 878 N N . CYS A 1 110 ? 3.725 -1.406 -4.972 1.00 95.81 110 CYS A N 1
ATOM 879 C CA . CYS A 1 110 ? 4.548 -1.712 -6.133 1.00 95.81 110 CYS A CA 1
ATOM 880 C C . CYS A 1 110 ? 5.939 -1.068 -6.049 1.00 95.81 110 CYS A C 1
ATOM 882 O O . CYS A 1 110 ? 6.936 -1.745 -6.293 1.00 95.81 110 CYS A O 1
ATOM 884 N N . ARG A 1 111 ? 6.030 0.203 -5.631 1.00 94.69 111 ARG A N 1
ATOM 885 C CA . ARG A 1 111 ? 7.313 0.891 -5.431 1.00 94.69 111 ARG A CA 1
ATOM 886 C C . ARG A 1 111 ? 8.191 0.152 -4.425 1.00 94.69 111 ARG A C 1
ATOM 888 O O . ARG A 1 111 ? 9.327 -0.161 -4.758 1.00 94.69 111 ARG A O 1
ATOM 895 N N . GLN A 1 112 ? 7.657 -0.184 -3.250 1.00 95.19 112 GLN A N 1
ATOM 896 C CA . GLN A 1 112 ? 8.424 -0.830 -2.177 1.00 95.19 112 GLN A CA 1
ATOM 897 C C . GLN A 1 112 ? 8.948 -2.215 -2.573 1.00 95.19 112 GLN A C 1
ATOM 899 O O . GLN A 1 112 ? 10.092 -2.557 -2.288 1.00 95.19 112 GLN A O 1
ATOM 904 N N . ILE A 1 113 ? 8.143 -3.001 -3.290 1.00 93.88 113 ILE A N 1
ATOM 905 C CA . ILE A 1 113 ? 8.565 -4.318 -3.785 1.00 93.88 113 ILE A CA 1
ATOM 906 C C . ILE A 1 113 ? 9.686 -4.185 -4.827 1.00 93.88 113 ILE A C 1
ATOM 908 O O . ILE A 1 113 ? 10.630 -4.974 -4.840 1.00 93.88 113 ILE A O 1
ATOM 912 N N . CYS A 1 114 ? 9.613 -3.171 -5.691 1.00 93.62 114 CYS A N 1
ATOM 913 C CA . CYS A 1 114 ? 10.600 -2.962 -6.746 1.00 93.62 114 CYS A CA 1
ATOM 914 C C . CYS A 1 114 ? 11.911 -2.315 -6.269 1.00 93.62 114 CYS A C 1
ATOM 916 O O . CYS A 1 114 ? 12.789 -2.074 -7.091 1.00 93.62 114 CYS A O 1
ATOM 918 N N . GLN A 1 115 ? 12.101 -2.055 -4.972 1.00 91.69 115 GLN A N 1
ATOM 919 C CA . GLN A 1 115 ? 13.354 -1.480 -4.463 1.00 91.69 115 GLN A CA 1
ATOM 920 C C . GLN A 1 115 ? 14.487 -2.508 -4.278 1.00 91.69 115 GLN A C 1
ATOM 922 O O . GLN A 1 115 ? 15.653 -2.132 -4.363 1.00 91.69 115 GLN A O 1
ATOM 927 N N . VAL A 1 116 ? 14.181 -3.795 -4.053 1.00 86.81 116 VAL A N 1
ATOM 928 C CA . VAL A 1 116 ? 15.178 -4.821 -3.664 1.00 86.81 116 VAL A CA 1
ATOM 929 C C . VAL A 1 116 ? 16.184 -5.152 -4.771 1.00 86.81 116 VAL A C 1
ATOM 931 O O . VAL A 1 116 ? 17.378 -5.251 -4.519 1.00 86.81 116 VAL A O 1
ATOM 934 N N . ASN A 1 117 ? 15.734 -5.282 -6.019 1.00 68.25 117 ASN A N 1
ATOM 935 C CA . ASN A 1 117 ? 16.540 -5.892 -7.087 1.00 68.25 117 ASN A CA 1
ATOM 936 C C . ASN A 1 117 ? 17.349 -4.892 -7.928 1.00 68.25 117 ASN A C 1
ATOM 938 O O . ASN A 1 117 ? 17.618 -5.158 -9.098 1.00 68.25 117 ASN A O 1
ATOM 942 N N . ALA A 1 118 ? 17.667 -3.709 -7.386 1.00 62.38 118 ALA A N 1
ATOM 943 C CA . ALA A 1 118 ? 18.205 -2.576 -8.154 1.00 62.38 118 ALA A CA 1
ATOM 944 C C . ALA A 1 118 ? 17.362 -2.223 -9.403 1.00 62.38 118 ALA A C 1
ATOM 946 O O . ALA A 1 118 ? 17.813 -1.506 -10.298 1.00 62.38 118 ALA A O 1
ATOM 947 N N . THR A 1 119 ? 16.116 -2.704 -9.458 1.00 71.94 119 THR A N 1
ATOM 948 C CA . THR A 1 119 ? 15.158 -2.368 -10.499 1.00 71.94 119 THR A CA 1
ATOM 949 C C . THR A 1 119 ? 14.753 -0.924 -10.291 1.00 71.94 119 THR A C 1
ATOM 951 O O . THR A 1 119 ? 14.075 -0.575 -9.332 1.00 71.94 119 THR A O 1
ATOM 954 N N . ASN A 1 120 ? 15.194 -0.054 -11.186 1.00 85.00 120 ASN A N 1
ATOM 955 C CA . ASN A 1 120 ? 14.885 1.370 -11.124 1.00 85.00 120 ASN A CA 1
ATOM 956 C C . ASN A 1 120 ? 13.558 1.708 -11.821 1.00 85.00 120 ASN A C 1
ATOM 958 O O . ASN A 1 120 ? 13.259 2.890 -11.979 1.00 85.00 120 ASN A O 1
ATOM 962 N N . HIS A 1 121 ? 12.773 0.708 -12.246 1.00 90.81 121 HIS A N 1
ATOM 963 C CA . HIS A 1 121 ? 11.465 0.911 -12.858 1.00 90.81 121 HIS A CA 1
ATOM 964 C C . HIS A 1 121 ? 10.412 -0.091 -12.384 1.00 90.81 121 HIS A C 1
ATOM 966 O O . HIS A 1 121 ? 10.695 -1.262 -12.119 1.00 90.81 121 HIS A O 1
ATOM 972 N N . ALA A 1 122 ? 9.169 0.383 -12.373 1.00 93.38 122 ALA A N 1
ATOM 973 C CA . ALA A 1 122 ? 7.985 -0.431 -12.167 1.00 93.38 122 ALA A CA 1
ATOM 974 C C . ALA A 1 122 ? 6.935 -0.187 -13.251 1.00 93.38 122 ALA A C 1
ATOM 976 O O . ALA A 1 122 ? 6.785 0.930 -13.754 1.00 93.38 122 ALA A O 1
ATOM 977 N N . LEU A 1 123 ? 6.188 -1.238 -13.581 1.00 92.81 123 LEU A N 1
ATOM 978 C CA . LEU A 1 123 ? 4.925 -1.170 -14.306 1.00 92.81 123 LEU A CA 1
ATOM 979 C C . LEU A 1 123 ? 3.798 -1.587 -13.370 1.00 92.81 123 LEU A C 1
ATOM 981 O O . LEU A 1 123 ? 3.910 -2.608 -12.696 1.00 92.81 123 LEU A O 1
ATOM 985 N N . ILE A 1 124 ? 2.697 -0.846 -13.378 1.00 94.31 124 ILE A N 1
ATOM 986 C CA . ILE A 1 124 ? 1.520 -1.165 -12.565 1.00 94.31 124 ILE A CA 1
ATOM 987 C C . ILE A 1 124 ? 0.243 -1.140 -13.407 1.00 94.31 124 ILE A C 1
ATOM 989 O O . ILE A 1 124 ? 0.037 -0.227 -14.212 1.00 94.31 124 ILE A O 1
ATOM 993 N N . SER A 1 125 ? -0.592 -2.167 -13.238 1.00 93.56 125 SER A N 1
ATOM 994 C CA . SER A 1 125 ? -1.863 -2.361 -13.947 1.00 93.56 125 SER A CA 1
ATOM 995 C C . SER A 1 125 ? -2.862 -3.102 -13.059 1.00 93.56 125 SER A C 1
ATOM 997 O O . SER A 1 125 ? -2.736 -4.302 -12.826 1.00 93.56 125 SER A O 1
ATOM 999 N N . ALA A 1 126 ? -3.895 -2.407 -12.599 1.00 92.88 126 ALA A N 1
ATOM 1000 C CA . ALA A 1 126 ? -4.899 -2.853 -11.647 1.00 92.88 126 ALA A CA 1
ATOM 1001 C C . ALA A 1 126 ? -4.279 -3.524 -10.408 1.00 92.88 126 ALA A C 1
ATOM 1003 O O . ALA A 1 126 ? -3.883 -2.842 -9.469 1.00 92.88 126 ALA A O 1
ATOM 1004 N N . LYS A 1 127 ? -4.202 -4.857 -10.414 1.00 93.50 127 LYS A N 1
ATOM 1005 C CA . LYS A 1 127 ? -3.699 -5.695 -9.314 1.00 93.50 127 LYS A CA 1
ATOM 1006 C C . LYS A 1 127 ? -2.289 -6.241 -9.555 1.00 93.50 127 LYS A C 1
ATOM 1008 O O . LYS A 1 127 ? -1.776 -7.003 -8.736 1.00 93.50 127 LYS A O 1
ATOM 1013 N N . ASP A 1 128 ? -1.691 -5.882 -10.684 1.00 93.50 128 ASP A N 1
ATOM 1014 C CA . ASP A 1 128 ? -0.409 -6.394 -11.138 1.00 93.50 128 ASP A CA 1
ATOM 1015 C C . ASP A 1 128 ? 0.669 -5.317 -11.002 1.00 93.50 128 ASP A C 1
ATOM 1017 O O . ASP A 1 128 ? 0.462 -4.157 -11.367 1.00 93.50 128 ASP A O 1
ATOM 1021 N N . CYS A 1 129 ? 1.830 -5.731 -10.510 1.00 94.44 129 CYS A N 1
ATOM 1022 C CA . CYS A 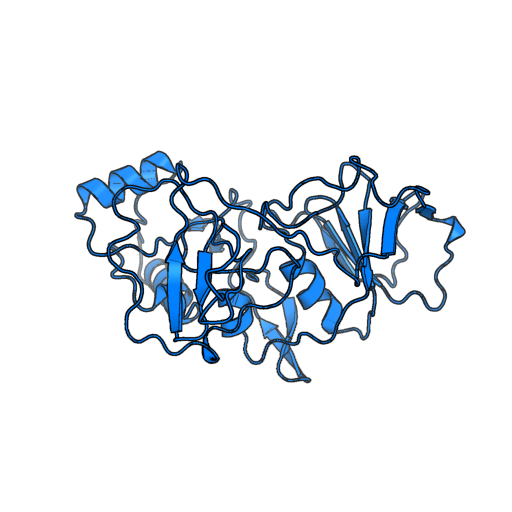1 129 ? 3.044 -4.938 -10.402 1.00 94.44 129 CYS A CA 1
ATOM 1023 C C . CYS A 1 129 ? 4.202 -5.717 -11.021 1.00 94.44 129 CYS A C 1
ATOM 1025 O O . CYS A 1 129 ? 4.342 -6.923 -10.809 1.00 94.44 129 CYS A O 1
ATOM 1027 N N . ILE A 1 130 ? 5.033 -5.034 -11.794 1.00 92.56 130 ILE A N 1
ATOM 1028 C CA . ILE A 1 130 ? 6.173 -5.623 -12.486 1.00 92.56 130 ILE A CA 1
ATOM 1029 C C . ILE A 1 130 ? 7.386 -4.741 -12.233 1.00 92.56 130 ILE A C 1
ATOM 1031 O O . ILE A 1 130 ? 7.384 -3.572 -12.605 1.00 92.56 130 ILE A O 1
ATOM 1035 N N . CYS A 1 131 ? 8.428 -5.321 -11.661 1.00 92.12 131 CYS A N 1
ATOM 1036 C CA . CYS A 1 131 ? 9.713 -4.687 -11.426 1.00 92.12 131 CYS A CA 1
ATOM 1037 C C . CYS A 1 131 ? 10.686 -5.102 -12.524 1.00 92.12 131 CYS A C 1
ATOM 1039 O O . CYS A 1 131 ? 10.813 -6.293 -12.836 1.00 92.12 131 CYS A O 1
ATOM 1041 N N . TYR A 1 132 ? 11.381 -4.132 -13.108 1.00 88.38 132 TYR A N 1
ATOM 1042 C CA . TYR A 1 132 ? 12.350 -4.411 -14.158 1.00 88.38 132 TYR A CA 1
ATOM 1043 C C . TYR A 1 132 ? 13.492 -3.398 -14.182 1.00 88.38 132 TYR A C 1
ATOM 1045 O O . TYR A 1 132 ? 13.362 -2.253 -13.744 1.00 88.38 132 TYR A O 1
ATOM 1053 N N . ASP A 1 133 ? 14.621 -3.849 -14.718 1.00 86.19 133 ASP A N 1
ATOM 1054 C CA . ASP A 1 133 ? 15.731 -2.998 -15.125 1.00 86.19 133 ASP A CA 1
ATOM 1055 C C . ASP A 1 133 ? 15.596 -2.749 -16.641 1.00 86.19 133 ASP A C 1
ATOM 1057 O O . ASP A 1 133 ? 15.439 -3.714 -17.395 1.00 86.19 133 ASP A O 1
ATOM 1061 N N . PRO A 1 134 ? 15.594 -1.492 -17.121 1.00 78.00 134 PRO A N 1
ATOM 1062 C CA . PRO A 1 134 ? 15.534 -1.164 -18.542 1.00 78.00 134 PRO A CA 1
ATOM 1063 C C . PRO A 1 134 ? 16.782 -1.612 -19.319 1.00 78.00 134 PRO A C 1
ATOM 1065 O O . PRO A 1 134 ? 16.735 -1.664 -20.553 1.00 78.00 134 PRO A O 1
ATOM 1068 N N . VAL A 1 135 ? 17.899 -1.926 -18.653 1.00 79.38 135 VAL A N 1
ATOM 1069 C CA . VAL A 1 135 ? 19.118 -2.406 -19.309 1.00 79.38 135 VAL A CA 1
ATOM 1070 C C . VAL A 1 135 ? 18.838 -3.739 -20.008 1.00 79.38 135 VAL A C 1
ATOM 1072 O O . VAL A 1 135 ? 18.475 -4.738 -19.395 1.00 79.38 135 VAL A O 1
ATOM 1075 N N . GLY A 1 136 ? 19.009 -3.758 -21.332 1.00 68.50 136 GLY A N 1
ATOM 1076 C CA . GLY A 1 136 ? 18.781 -4.953 -22.151 1.00 68.50 136 GLY A CA 1
ATOM 1077 C C . GLY A 1 136 ? 17.310 -5.242 -22.475 1.00 68.50 136 GLY A C 1
ATOM 1078 O O . GLY A 1 136 ? 17.015 -6.276 -23.075 1.00 68.50 136 GLY A O 1
ATOM 1079 N N . VAL A 1 137 ? 16.382 -4.341 -22.134 1.00 72.00 137 VAL A N 1
ATOM 1080 C CA . VAL A 1 137 ? 14.967 -4.474 -22.505 1.00 72.00 137 VAL A CA 1
ATOM 1081 C C . VAL A 1 137 ? 14.758 -4.123 -23.975 1.00 72.00 137 VAL A C 1
ATOM 1083 O O . VAL A 1 137 ? 15.127 -3.047 -24.445 1.00 72.00 137 VAL A O 1
ATOM 1086 N N . ASN A 1 138 ? 14.093 -5.016 -24.709 1.00 71.44 138 ASN A N 1
ATOM 1087 C CA . ASN A 1 138 ? 13.615 -4.720 -26.054 1.00 71.44 138 ASN A CA 1
ATOM 1088 C C . ASN A 1 138 ? 12.309 -3.914 -25.979 1.00 71.44 138 ASN A C 1
ATOM 1090 O O . ASN A 1 138 ? 11.217 -4.478 -25.921 1.00 71.44 138 ASN A O 1
ATOM 1094 N N . PHE A 1 139 ? 12.418 -2.584 -26.003 1.00 72.06 139 PHE A N 1
ATOM 1095 C CA . PHE A 1 139 ? 11.266 -1.677 -25.935 1.00 72.06 139 PHE A CA 1
ATOM 1096 C C . PHE A 1 139 ? 10.282 -1.815 -27.111 1.00 72.06 139 PHE A C 1
ATOM 1098 O O . PHE A 1 139 ? 9.155 -1.349 -26.993 1.00 72.06 139 PHE A O 1
ATOM 1105 N N . ASN A 1 140 ? 10.632 -2.522 -28.197 1.00 72.19 140 ASN A N 1
ATOM 1106 C CA . ASN A 1 140 ? 9.684 -2.837 -29.279 1.00 72.19 140 ASN A CA 1
ATOM 1107 C C . ASN A 1 140 ? 8.536 -3.764 -28.827 1.00 72.19 140 ASN A C 1
ATOM 1109 O O . ASN A 1 140 ? 7.553 -3.931 -29.545 1.00 72.19 140 ASN A O 1
ATOM 1113 N N . LEU A 1 141 ? 8.657 -4.374 -27.644 1.00 70.31 141 LEU A N 1
ATOM 1114 C CA . LEU A 1 141 ? 7.629 -5.199 -27.005 1.00 70.31 141 LEU A CA 1
ATOM 1115 C C . LEU A 1 141 ? 6.583 -4.379 -26.225 1.00 70.31 141 LEU A C 1
ATOM 1117 O O . LEU A 1 141 ? 5.673 -4.947 -25.613 1.00 70.31 141 LEU A O 1
ATOM 1121 N N . MET A 1 142 ? 6.722 -3.051 -26.219 1.00 76.62 142 MET A N 1
ATOM 1122 C CA . MET A 1 142 ? 5.837 -2.118 -25.532 1.00 76.62 142 MET A CA 1
ATOM 1123 C C . MET A 1 142 ? 5.348 -1.055 -26.508 1.00 76.62 142 MET A C 1
ATOM 1125 O O . MET A 1 142 ? 6.129 -0.433 -27.226 1.00 76.62 142 MET A O 1
ATOM 1129 N N . THR A 1 143 ? 4.039 -0.824 -26.518 1.00 78.62 143 THR A N 1
ATOM 1130 C CA . THR A 1 143 ? 3.455 0.304 -27.246 1.00 78.62 143 THR A CA 1
ATOM 1131 C C . THR A 1 143 ? 3.263 1.450 -26.274 1.00 78.62 143 THR A C 1
ATOM 1133 O O . THR A 1 143 ? 2.445 1.358 -25.362 1.00 78.62 143 THR A O 1
ATOM 1136 N N . PHE A 1 144 ? 4.024 2.523 -26.462 1.00 78.06 144 PHE A N 1
ATOM 1137 C CA . PHE A 1 144 ? 3.861 3.744 -25.685 1.00 78.06 144 PHE A CA 1
ATOM 1138 C C . PHE A 1 144 ? 2.682 4.546 -26.223 1.00 78.06 144 PHE A C 1
ATOM 1140 O O . PHE A 1 144 ? 2.618 4.865 -27.413 1.00 78.06 144 PHE A O 1
ATOM 1147 N N . PHE A 1 145 ? 1.760 4.910 -25.339 1.00 74.75 145 PHE A N 1
ATOM 1148 C CA . PHE A 1 145 ? 0.738 5.889 -25.669 1.00 74.75 145 PHE A CA 1
ATOM 1149 C C . PHE A 1 145 ? 1.368 7.280 -25.563 1.00 74.75 145 PHE A C 1
ATOM 1151 O O . PHE A 1 145 ? 1.804 7.696 -24.492 1.00 74.75 145 PHE A O 1
ATOM 1158 N N . ASN A 1 146 ? 1.412 8.017 -26.677 1.00 59.38 146 ASN A N 1
ATOM 1159 C CA . ASN A 1 146 ? 2.061 9.334 -26.799 1.00 59.38 146 ASN A CA 1
ATOM 1160 C C . ASN A 1 146 ? 1.388 10.474 -26.001 1.00 59.38 146 ASN A C 1
ATOM 1162 O O . ASN A 1 146 ? 1.604 11.650 -26.287 1.00 59.38 146 ASN A O 1
ATOM 1166 N N . THR A 1 147 ? 0.562 10.169 -25.003 1.00 55.56 147 THR A N 1
ATOM 1167 C CA . THR A 1 147 ? -0.186 11.172 -24.246 1.00 55.56 147 THR A CA 1
ATOM 1168 C C . THR A 1 147 ? 0.072 11.017 -22.757 1.00 55.56 147 THR A C 1
ATOM 1170 O O . THR A 1 147 ? -0.286 10.011 -22.148 1.00 55.56 147 THR A O 1
ATOM 1173 N N . SER A 1 148 ? 0.604 12.074 -22.148 1.00 54.31 148 SER A N 1
ATOM 1174 C CA . SER A 1 148 ? 0.744 12.274 -20.699 1.00 54.31 148 SER A CA 1
ATOM 1175 C C . SER A 1 148 ? -0.589 12.264 -19.924 1.00 54.31 148 SER A C 1
ATOM 1177 O O . SER A 1 148 ? -0.582 12.410 -18.704 1.00 54.31 148 SER A O 1
ATOM 1179 N N . THR A 1 149 ? -1.717 12.077 -20.618 1.00 57.81 149 THR A N 1
ATOM 1180 C CA . THR A 1 149 ? -3.103 12.188 -20.137 1.00 57.81 149 THR A CA 1
ATOM 1181 C C . THR A 1 149 ? -3.987 11.006 -20.566 1.00 57.81 149 THR A C 1
ATOM 1183 O O . THR A 1 149 ? -5.202 11.153 -20.701 1.00 57.81 149 THR A O 1
ATOM 1186 N N . SER A 1 150 ? -3.413 9.832 -20.845 1.00 68.38 150 SER A N 1
ATOM 1187 C CA . SER A 1 150 ? -4.205 8.672 -21.268 1.00 68.38 150 SER A CA 1
ATOM 1188 C C . SER A 1 150 ? -5.087 8.161 -20.119 1.00 68.38 150 SER A C 1
ATOM 1190 O O . SER A 1 150 ? -4.632 7.371 -19.287 1.00 68.38 150 SER A O 1
ATOM 1192 N N . ALA A 1 151 ? -6.369 8.535 -20.135 1.00 79.06 151 ALA A N 1
ATOM 1193 C CA . ALA A 1 151 ? -7.385 8.068 -19.183 1.00 79.06 151 ALA A CA 1
ATOM 1194 C C . ALA A 1 151 ? -7.426 6.530 -19.044 1.00 79.06 151 ALA A C 1
ATOM 1196 O O . ALA A 1 151 ? -7.787 5.993 -18.002 1.00 79.06 151 ALA A O 1
ATOM 1197 N N . GLN A 1 152 ? -6.988 5.813 -20.081 1.00 85.38 152 GLN A N 1
ATOM 1198 C CA . GLN A 1 152 ? -6.846 4.356 -20.117 1.00 85.38 152 GLN A CA 1
ATOM 1199 C C . GLN A 1 152 ? -5.829 3.779 -19.113 1.00 85.38 152 GLN A C 1
ATOM 1201 O O . GLN A 1 152 ? -5.868 2.578 -18.859 1.00 85.38 152 GLN A O 1
ATOM 1206 N N . CYS A 1 153 ? -4.934 4.610 -18.569 1.00 89.12 153 CYS A N 1
ATOM 1207 C CA . CYS A 1 153 ? -3.948 4.261 -17.544 1.00 89.12 153 CYS A CA 1
ATOM 1208 C C . CYS A 1 153 ? -4.198 4.961 -16.198 1.00 89.12 153 CYS A C 1
ATOM 1210 O O . CYS A 1 153 ? -3.370 4.859 -15.292 1.00 89.12 153 CYS A O 1
ATOM 1212 N N . ASP A 1 154 ? -5.261 5.751 -16.067 1.00 90.12 154 ASP A N 1
ATOM 1213 C CA . ASP A 1 154 ? -5.545 6.544 -14.866 1.00 90.12 154 ASP A CA 1
ATOM 1214 C C . ASP A 1 154 ? -6.539 5.837 -13.924 1.00 90.12 154 ASP A C 1
ATOM 1216 O O . ASP A 1 154 ? -7.166 6.500 -13.102 1.00 90.12 154 ASP A O 1
ATOM 1220 N N . PHE A 1 155 ? -6.714 4.511 -14.027 1.00 92.50 155 PHE A N 1
ATOM 1221 C CA . PHE A 1 155 ? -7.645 3.799 -13.150 1.00 92.50 155 PHE A CA 1
ATOM 1222 C C . PHE A 1 155 ? -7.105 3.830 -11.716 1.00 92.50 155 PHE A C 1
ATOM 1224 O O . PHE A 1 155 ? -5.893 3.674 -11.525 1.00 92.50 155 PHE A O 1
ATOM 1231 N N . PRO A 1 156 ? -7.973 4.023 -10.711 1.00 93.81 156 PRO A N 1
ATOM 1232 C CA . PRO A 1 156 ? -7.552 4.075 -9.320 1.00 93.81 156 PRO A CA 1
ATOM 1233 C C . PRO A 1 156 ? -6.964 2.735 -8.874 1.00 93.81 156 PRO A C 1
ATOM 1235 O O . PRO A 1 156 ? -7.380 1.664 -9.330 1.00 93.81 156 PRO A O 1
ATOM 1238 N N . CYS A 1 157 ? -5.998 2.793 -7.965 1.00 95.06 157 CYS A N 1
ATOM 1239 C CA . CYS A 1 157 ? -5.469 1.600 -7.331 1.00 95.06 157 CYS A CA 1
ATOM 1240 C C . CYS A 1 157 ? -6.485 1.002 -6.348 1.00 95.06 157 CYS A C 1
ATOM 1242 O O . CYS A 1 157 ? -7.038 1.736 -5.530 1.00 95.06 157 CYS A O 1
ATOM 1244 N N . PRO A 1 158 ? -6.694 -0.328 -6.343 1.00 93.75 158 PRO A N 1
ATOM 1245 C CA . PRO A 1 158 ? -7.582 -0.973 -5.375 1.00 93.75 158 PRO A CA 1
ATOM 1246 C C . PRO A 1 158 ? -7.195 -0.738 -3.908 1.00 93.75 158 PRO A C 1
ATOM 1248 O O . PRO A 1 158 ? -8.069 -0.693 -3.049 1.00 93.75 158 PRO A O 1
ATOM 1251 N N . GLY A 1 159 ? -5.894 -0.612 -3.624 1.00 92.81 159 GLY A N 1
ATOM 1252 C CA . GLY A 1 159 ? -5.345 -0.354 -2.291 1.00 92.81 159 GLY A CA 1
ATOM 1253 C C . GLY A 1 159 ? -5.289 1.122 -1.889 1.00 92.81 159 GLY A C 1
ATOM 1254 O O . GLY A 1 159 ? -5.028 1.408 -0.725 1.00 92.81 159 GLY A O 1
ATOM 1255 N N . ASN A 1 160 ? -5.486 2.053 -2.830 1.00 93.19 160 ASN A N 1
ATOM 1256 C CA . ASN A 1 160 ? -5.454 3.498 -2.590 1.00 93.19 160 ASN A CA 1
ATOM 1257 C C . ASN A 1 160 ? -6.070 4.244 -3.785 1.00 93.19 160 ASN A C 1
ATOM 1259 O O . ASN A 1 160 ? -5.449 4.351 -4.843 1.00 93.19 160 ASN A O 1
ATOM 1263 N N . GLU A 1 161 ? -7.266 4.799 -3.630 1.00 91.06 161 GLU A N 1
ATOM 1264 C CA . GLU A 1 161 ? -8.004 5.379 -4.757 1.00 91.06 161 GLU A CA 1
ATOM 1265 C C . GLU A 1 161 ? -7.407 6.682 -5.315 1.00 91.06 161 GLU A C 1
ATOM 1267 O O . GLU A 1 161 ? -7.756 7.091 -6.422 1.00 91.06 161 GLU A O 1
ATOM 1272 N N . LEU A 1 162 ? -6.477 7.312 -4.589 1.00 89.69 162 LEU A N 1
ATOM 1273 C CA . LEU A 1 162 ? -5.766 8.515 -5.040 1.00 89.69 162 LEU A CA 1
ATOM 1274 C C . LEU A 1 162 ? -4.556 8.196 -5.909 1.00 89.69 162 LEU A C 1
ATOM 1276 O O . LEU A 1 162 ? -4.054 9.066 -6.623 1.00 89.69 162 LEU A O 1
ATOM 1280 N N . GLN A 1 163 ? -4.097 6.951 -5.862 1.00 93.69 163 GLN A N 1
ATOM 1281 C CA . GLN A 1 163 ? -3.003 6.467 -6.679 1.00 93.69 163 GLN A CA 1
ATOM 1282 C C . GLN A 1 163 ? -3.541 5.879 -7.982 1.00 93.69 163 GLN A C 1
ATOM 1284 O O . GLN A 1 163 ? -4.642 5.334 -8.054 1.00 93.69 163 GLN A O 1
ATOM 1289 N N . LYS A 1 164 ? -2.734 5.971 -9.038 1.00 93.62 164 LYS A N 1
ATOM 1290 C CA . LYS A 1 164 ? -3.106 5.510 -10.377 1.00 93.62 164 LYS A CA 1
ATOM 1291 C C . LYS A 1 164 ? -2.423 4.183 -10.686 1.00 93.62 164 LYS A C 1
ATOM 1293 O O . LYS A 1 164 ? -1.199 4.095 -10.668 1.00 93.62 164 LYS A O 1
ATOM 1298 N N . CYS A 1 165 ? -3.211 3.179 -11.047 1.00 93.50 165 CYS A N 1
ATOM 1299 C CA . CYS A 1 165 ? -2.785 1.805 -11.288 1.00 93.50 165 CYS A CA 1
ATOM 1300 C C . CYS A 1 165 ? -3.078 1.347 -12.724 1.00 93.50 165 CYS A C 1
ATOM 1302 O O . CYS A 1 165 ? -3.494 0.219 -12.935 1.00 93.50 165 CYS A O 1
ATOM 1304 N N . GLY A 1 166 ? -2.890 2.177 -13.749 1.00 92.19 166 GLY A N 1
ATOM 1305 C CA . GLY A 1 166 ? -3.030 1.700 -15.131 1.00 92.19 166 GLY A CA 1
ATOM 1306 C C . GLY A 1 166 ? -4.487 1.468 -15.535 1.00 92.19 166 GLY A C 1
ATOM 1307 O O . GLY A 1 166 ? -5.332 2.330 -15.315 1.00 92.19 166 GLY A O 1
ATOM 1308 N N . GLY A 1 167 ? -4.771 0.348 -16.190 1.00 87.75 167 GLY A N 1
ATOM 1309 C CA . GLY A 1 167 ? -6.097 -0.033 -16.668 1.00 87.75 167 GLY A CA 1
ATOM 1310 C C . GLY A 1 167 ? -6.087 -1.442 -17.254 1.00 87.75 167 GLY A C 1
ATOM 1311 O O . GLY A 1 167 ? -5.145 -2.201 -17.063 1.00 87.75 167 GLY A O 1
ATOM 1312 N N . THR A 1 168 ? -7.128 -1.833 -17.989 1.00 83.06 168 THR A N 1
ATOM 1313 C CA . THR A 1 168 ? -7.175 -3.182 -18.584 1.00 83.06 168 THR A CA 1
ATOM 1314 C C . THR A 1 168 ? -6.094 -3.340 -19.661 1.00 83.06 168 THR A C 1
ATOM 1316 O O . THR A 1 168 ? -6.224 -2.771 -20.740 1.00 83.06 168 THR A O 1
ATOM 1319 N N . ASN A 1 169 ? -5.041 -4.115 -19.369 1.00 79.50 169 ASN A N 1
ATOM 1320 C CA . ASN A 1 169 ? -3.840 -4.299 -20.205 1.00 79.50 169 ASN A CA 1
ATOM 1321 C C . ASN A 1 169 ? -3.015 -3.023 -20.461 1.00 79.50 169 ASN A C 1
ATOM 1323 O O . ASN A 1 169 ? -2.127 -3.027 -21.315 1.00 79.50 169 ASN A O 1
ATOM 1327 N N . ASN A 1 170 ? -3.285 -1.955 -19.712 1.00 89.38 170 ASN A N 1
ATOM 1328 C CA . ASN A 1 170 ? -2.578 -0.688 -19.817 1.00 89.38 170 ASN A CA 1
ATOM 1329 C C . ASN A 1 170 ? -1.817 -0.453 -18.520 1.00 89.38 170 ASN A C 1
ATOM 1331 O O . ASN A 1 170 ? -2.394 -0.452 -17.436 1.00 89.38 170 ASN A O 1
ATOM 1335 N N . PHE A 1 171 ? -0.518 -0.248 -18.638 1.00 91.88 171 PHE A N 1
ATOM 1336 C CA . PHE A 1 171 ? 0.387 -0.109 -17.517 1.00 91.88 171 PHE A CA 1
ATOM 1337 C C . PHE A 1 171 ? 0.853 1.329 -17.404 1.00 91.88 171 PHE A C 1
ATOM 1339 O O . PHE A 1 171 ? 1.190 1.973 -18.400 1.00 91.88 171 PHE A O 1
ATOM 1346 N N . ARG A 1 172 ? 0.949 1.813 -16.170 1.00 93.00 172 ARG A N 1
ATOM 1347 C CA . ARG A 1 172 ? 1.736 3.009 -15.882 1.00 93.00 172 ARG A CA 1
ATOM 1348 C C . ARG A 1 172 ? 3.164 2.609 -15.591 1.00 93.00 172 ARG A C 1
ATOM 1350 O O . ARG A 1 172 ? 3.390 1.711 -14.786 1.00 93.00 172 ARG A O 1
ATOM 1357 N N . GLN A 1 173 ? 4.100 3.306 -16.214 1.00 91.88 173 GLN A N 1
ATOM 1358 C CA . GLN A 1 173 ? 5.518 3.176 -15.934 1.00 91.88 173 GLN A CA 1
ATOM 1359 C C . GLN A 1 173 ? 5.963 4.242 -14.939 1.00 91.88 173 GLN A C 1
ATOM 1361 O O . GLN A 1 173 ? 5.682 5.430 -15.125 1.00 91.88 173 GLN A O 1
ATOM 1366 N N . TYR A 1 174 ? 6.731 3.813 -13.948 1.00 92.69 174 TYR A N 1
ATOM 1367 C CA . TYR A 1 174 ? 7.356 4.664 -12.948 1.00 92.69 174 TYR A CA 1
ATOM 1368 C C . TYR A 1 174 ? 8.853 4.380 -12.878 1.00 92.69 174 TYR A C 1
ATOM 1370 O O . TYR A 1 174 ? 9.263 3.229 -13.028 1.00 92.69 174 TYR A O 1
ATOM 1378 N N . THR A 1 175 ? 9.668 5.409 -12.646 1.00 92.56 175 THR A N 1
ATOM 1379 C CA . THR A 1 175 ? 11.007 5.218 -12.073 1.00 92.56 175 THR A CA 1
ATOM 1380 C C . THR A 1 175 ? 10.886 5.019 -10.570 1.00 92.56 175 THR A C 1
ATOM 1382 O O . THR A 1 175 ? 10.095 5.706 -9.937 1.00 92.56 175 THR A O 1
ATOM 1385 N N . ILE A 1 176 ? 11.676 4.126 -9.992 1.00 90.94 176 ILE A N 1
ATOM 1386 C CA . ILE A 1 176 ? 11.681 3.893 -8.549 1.00 90.94 176 ILE A CA 1
ATOM 1387 C C . ILE A 1 176 ? 12.689 4.828 -7.885 1.00 90.94 176 ILE A C 1
ATOM 1389 O O . ILE A 1 176 ? 13.882 4.799 -8.191 1.00 90.94 176 ILE A O 1
ATOM 1393 N N . ASP A 1 177 ? 12.187 5.678 -6.998 1.00 81.69 177 ASP A N 1
ATOM 1394 C CA . ASP A 1 177 ? 12.951 6.498 -6.071 1.00 81.69 177 ASP A CA 1
ATOM 1395 C C . ASP A 1 177 ? 13.364 5.696 -4.823 1.00 81.69 177 ASP A C 1
ATOM 1397 O O . ASP A 1 177 ? 12.700 4.737 -4.420 1.00 81.69 177 ASP A O 1
ATOM 1401 N N . GLN A 1 178 ? 14.487 6.077 -4.201 1.00 79.19 178 GLN A N 1
ATOM 1402 C CA . GLN A 1 178 ? 14.974 5.455 -2.962 1.00 79.19 178 GLN A CA 1
ATOM 1403 C C . GLN A 1 178 ? 14.221 5.989 -1.733 1.00 79.19 178 GLN A C 1
ATOM 1405 O O . GLN A 1 178 ? 14.812 6.592 -0.840 1.00 79.19 178 GLN A O 1
ATOM 1410 N N . ASP A 1 179 ? 12.911 5.767 -1.682 1.00 90.69 179 ASP A N 1
ATOM 1411 C CA . ASP A 1 179 ? 12.097 5.984 -0.484 1.00 90.69 179 ASP A CA 1
ATOM 1412 C C . ASP A 1 179 ? 11.964 4.671 0.300 1.00 90.69 179 ASP A C 1
ATOM 1414 O O . ASP A 1 179 ? 10.955 3.968 0.229 1.00 90.69 179 ASP A O 1
ATOM 1418 N N . VAL A 1 180 ? 13.057 4.287 0.956 1.00 91.88 180 VAL A N 1
ATOM 1419 C CA . VAL A 1 180 ? 13.235 2.977 1.602 1.00 91.88 180 VAL A CA 1
ATOM 1420 C C . VAL A 1 180 ? 12.621 2.991 3.006 1.00 91.88 180 VAL A C 1
ATOM 1422 O O . VAL A 1 180 ? 12.822 3.943 3.767 1.00 91.88 180 VAL A O 1
ATOM 1425 N N . ALA A 1 181 ? 11.870 1.957 3.381 1.00 93.69 181 ALA A N 1
ATOM 1426 C CA . ALA A 1 181 ? 11.335 1.818 4.740 1.00 93.69 181 ALA A CA 1
ATOM 1427 C C . ALA A 1 181 ? 12.455 1.590 5.777 1.00 93.69 181 ALA A C 1
ATOM 1429 O O . ALA A 1 181 ? 13.480 0.988 5.462 1.00 93.69 181 ALA A O 1
ATOM 1430 N N . GLU A 1 182 ? 12.285 2.053 7.021 1.00 93.31 182 GLU A N 1
ATOM 1431 C CA . GLU A 1 182 ? 13.275 1.825 8.095 1.00 93.31 182 GLU A CA 1
ATOM 1432 C C . GLU A 1 182 ? 12.987 0.523 8.859 1.00 93.31 182 GLU A C 1
ATOM 1434 O O . GLU A 1 182 ? 13.891 -0.070 9.447 1.00 93.31 182 GLU A O 1
ATOM 1439 N N . SER A 1 183 ? 11.737 0.055 8.814 1.00 93.44 183 SER A N 1
ATOM 1440 C CA . SER A 1 183 ? 11.245 -1.154 9.477 1.00 93.44 183 SER A CA 1
ATOM 1441 C C . SER A 1 183 ? 10.074 -1.792 8.714 1.00 93.44 183 SER A C 1
ATOM 1443 O O . SER A 1 183 ? 9.437 -1.145 7.878 1.00 93.44 183 SER A O 1
ATOM 1445 N N . CYS A 1 184 ? 9.736 -3.051 9.020 1.00 94.56 184 CYS A N 1
ATOM 1446 C CA . CYS A 1 184 ? 8.507 -3.653 8.488 1.00 94.56 184 CYS A CA 1
ATOM 1447 C C . CYS A 1 184 ? 7.258 -2.906 8.995 1.00 94.56 184 CYS A C 1
ATOM 1449 O O . CYS A 1 184 ? 6.258 -2.802 8.292 1.00 94.56 184 CYS A O 1
ATOM 1451 N N . GLU A 1 185 ? 7.309 -2.346 10.201 1.00 90.50 185 GLU A N 1
ATOM 1452 C CA . GLU A 1 185 ? 6.235 -1.555 10.789 1.00 90.50 185 GLU A CA 1
ATOM 1453 C C . GLU A 1 185 ? 5.937 -0.281 9.985 1.00 90.50 185 GLU A C 1
ATOM 1455 O O . GLU A 1 185 ? 4.772 0.121 9.895 1.00 90.50 185 GLU A O 1
ATOM 1460 N N . ASP A 1 186 ? 6.945 0.329 9.353 1.00 91.00 186 ASP A N 1
ATOM 1461 C CA . ASP A 1 186 ? 6.735 1.454 8.432 1.00 91.00 186 ASP A CA 1
ATOM 1462 C C . ASP A 1 186 ? 5.959 1.016 7.189 1.00 91.00 186 ASP A C 1
ATOM 1464 O O . ASP A 1 186 ? 5.025 1.704 6.771 1.00 91.00 186 ASP A O 1
ATOM 1468 N N . LEU A 1 187 ? 6.290 -0.154 6.627 1.00 94.88 187 LEU A N 1
ATOM 1469 C CA . LEU A 1 187 ? 5.546 -0.739 5.509 1.00 94.88 187 LEU A CA 1
ATOM 1470 C C . LEU A 1 187 ? 4.085 -0.981 5.895 1.00 94.88 187 LEU A C 1
ATOM 1472 O O . LEU A 1 187 ? 3.169 -0.567 5.180 1.00 94.88 187 LEU A O 1
ATOM 1476 N N . TYR A 1 188 ? 3.853 -1.587 7.058 1.00 92.62 188 TYR A N 1
ATOM 1477 C CA . TYR A 1 188 ? 2.502 -1.894 7.515 1.00 92.62 188 TYR A CA 1
ATOM 1478 C C . TYR A 1 188 ? 1.691 -0.627 7.782 1.00 92.62 188 TYR A C 1
ATOM 1480 O O . TYR A 1 188 ? 0.531 -0.555 7.394 1.00 92.62 188 TYR A O 1
ATOM 1488 N N . SER A 1 189 ? 2.314 0.418 8.330 1.00 87.56 189 SER A N 1
ATOM 1489 C CA . SER A 1 189 ? 1.672 1.727 8.525 1.00 87.56 189 SER A CA 1
ATOM 1490 C C . SER A 1 189 ? 1.223 2.379 7.207 1.00 87.56 189 SER A C 1
ATOM 1492 O O . SER A 1 189 ? 0.353 3.245 7.234 1.00 87.56 189 SER A O 1
ATOM 1494 N N . ASN A 1 190 ? 1.769 1.926 6.071 1.00 92.00 190 ASN A N 1
ATOM 1495 C CA . ASN A 1 190 ? 1.448 2.346 4.705 1.00 92.00 190 ASN A CA 1
ATOM 1496 C C . ASN A 1 190 ? 0.571 1.349 3.929 1.00 92.00 190 ASN A C 1
ATOM 1498 O O . ASN A 1 190 ? 0.487 1.429 2.704 1.00 92.00 190 ASN A O 1
ATOM 1502 N N . PHE A 1 191 ? -0.057 0.387 4.612 1.00 93.19 191 PHE A N 1
ATOM 1503 C CA . PHE A 1 191 ? -0.839 -0.689 3.993 1.00 93.19 191 PHE A CA 1
ATOM 1504 C C . PHE A 1 191 ? -0.035 -1.588 3.028 1.00 93.19 191 PHE A C 1
ATOM 1506 O O . PHE A 1 191 ? -0.593 -2.272 2.164 1.00 93.19 191 PHE A O 1
ATOM 1513 N N . VAL A 1 192 ? 1.292 -1.645 3.186 1.00 95.75 192 VAL A N 1
ATOM 1514 C CA . VAL A 1 192 ? 2.156 -2.584 2.462 1.00 95.75 192 VAL A CA 1
ATOM 1515 C C . VAL A 1 192 ? 2.222 -3.888 3.250 1.00 95.75 192 VAL A C 1
ATOM 1517 O O . VAL A 1 192 ? 3.108 -4.102 4.070 1.00 95.75 192 VAL A O 1
ATOM 1520 N N . LEU A 1 193 ? 1.217 -4.739 3.035 1.00 95.38 193 LEU A N 1
ATOM 1521 C CA . LEU A 1 193 ? 0.996 -5.966 3.813 1.00 95.38 193 LEU A CA 1
ATOM 1522 C C . LEU A 1 193 ? 1.389 -7.255 3.081 1.00 95.38 193 LEU A C 1
ATOM 1524 O O . LEU A 1 193 ? 1.417 -8.309 3.716 1.00 95.38 193 LEU A O 1
ATOM 1528 N N . LEU A 1 194 ? 1.668 -7.180 1.775 1.00 95.69 194 LEU A N 1
ATOM 1529 C CA . LEU A 1 194 ? 2.027 -8.335 0.949 1.00 95.69 194 LEU A CA 1
ATOM 1530 C C . LEU A 1 194 ? 3.278 -9.037 1.525 1.00 95.69 194 LEU A C 1
ATOM 1532 O O . LEU A 1 194 ? 4.250 -8.357 1.844 1.00 95.69 194 LEU A O 1
ATOM 1536 N N . PRO A 1 195 ? 3.295 -10.376 1.632 1.00 95.69 195 PRO A N 1
ATOM 1537 C CA . PRO A 1 195 ? 4.478 -11.103 2.062 1.00 95.69 195 PRO A CA 1
ATOM 1538 C C . PRO A 1 195 ? 5.531 -11.100 0.952 1.00 95.69 195 PRO A C 1
ATOM 1540 O O . PRO A 1 195 ? 5.311 -11.652 -0.129 1.00 95.69 195 PRO A O 1
ATOM 1543 N N . ASN A 1 196 ? 6.672 -10.460 1.203 1.00 95.44 196 ASN A N 1
ATOM 1544 C CA . ASN A 1 196 ? 7.776 -10.372 0.252 1.00 95.44 196 ASN A CA 1
ATOM 1545 C C . ASN A 1 196 ? 9.107 -10.036 0.938 1.00 95.44 196 ASN A C 1
ATOM 1547 O O . ASN A 1 196 ? 9.152 -9.652 2.108 1.00 95.44 196 ASN A O 1
ATOM 1551 N N . THR A 1 197 ? 10.196 -10.136 0.183 1.00 95.12 197 THR A N 1
ATOM 1552 C CA . THR A 1 197 ? 11.454 -9.476 0.533 1.00 95.12 197 THR A CA 1
ATOM 1553 C C . THR A 1 197 ? 11.360 -8.003 0.148 1.00 95.12 197 THR A C 1
ATOM 1555 O O . THR A 1 197 ? 10.995 -7.671 -0.979 1.00 95.12 197 THR A O 1
ATOM 1558 N N . TYR A 1 198 ? 11.706 -7.130 1.087 1.00 95.06 198 TYR A N 1
ATOM 1559 C CA . TYR A 1 198 ? 11.737 -5.679 0.945 1.00 95.06 198 TYR A CA 1
ATOM 1560 C C . TYR A 1 198 ? 13.129 -5.144 1.262 1.00 95.06 198 TYR A C 1
ATOM 1562 O O . TYR A 1 198 ? 13.905 -5.784 1.973 1.00 95.06 198 TYR A O 1
ATOM 1570 N N . LEU A 1 199 ? 13.437 -3.952 0.751 1.00 94.69 199 LEU A N 1
ATOM 1571 C CA . LEU A 1 199 ? 14.624 -3.215 1.157 1.00 94.69 199 LEU A CA 1
ATOM 1572 C C . LEU A 1 199 ? 14.253 -2.420 2.411 1.00 94.69 199 LEU A C 1
ATOM 1574 O O . LEU A 1 199 ? 13.446 -1.498 2.345 1.00 94.69 199 LEU A O 1
ATOM 1578 N N . ILE A 1 200 ? 14.812 -2.801 3.554 1.00 94.75 200 ILE A N 1
ATOM 1579 C CA . ILE A 1 200 ? 14.570 -2.189 4.860 1.00 94.75 200 ILE A CA 1
ATOM 1580 C C . ILE A 1 200 ? 15.893 -1.640 5.377 1.00 94.75 200 ILE A C 1
ATOM 1582 O O . ILE A 1 200 ? 16.856 -2.384 5.560 1.00 94.75 200 ILE A O 1
ATOM 1586 N N . ASN A 1 201 ? 15.963 -0.326 5.583 1.00 92.94 201 ASN A N 1
ATOM 1587 C CA . ASN A 1 201 ? 17.167 0.369 6.042 1.00 92.94 201 ASN A CA 1
ATOM 1588 C C . ASN A 1 201 ? 18.429 -0.033 5.238 1.00 92.94 201 ASN A C 1
ATOM 1590 O O . ASN A 1 201 ? 19.500 -0.297 5.787 1.00 92.94 201 ASN A O 1
ATOM 1594 N N . GLY A 1 202 ? 18.271 -0.160 3.916 1.00 90.06 202 GLY A N 1
ATOM 1595 C 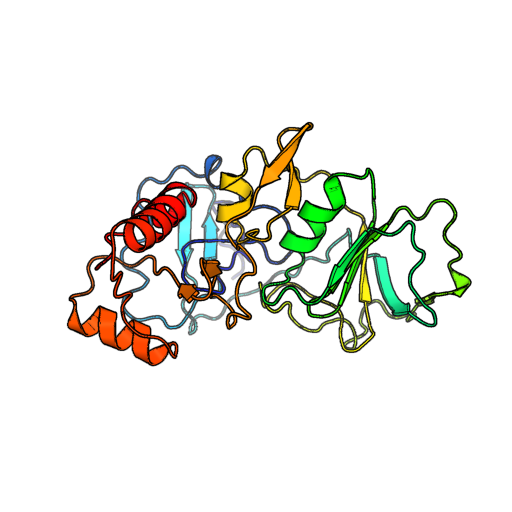CA . GLY A 1 202 ? 19.340 -0.541 2.987 1.00 90.06 202 GLY A CA 1
ATOM 1596 C C . GLY A 1 202 ? 19.718 -2.028 2.970 1.00 90.06 202 GLY A C 1
ATOM 1597 O O . GLY A 1 202 ? 20.660 -2.385 2.267 1.00 90.06 202 GLY A O 1
ATOM 1598 N N . SER A 1 203 ? 19.014 -2.893 3.703 1.00 93.38 203 SER A N 1
ATOM 1599 C CA . SER A 1 203 ? 19.238 -4.346 3.723 1.00 93.38 203 SER A CA 1
ATOM 1600 C C . SER A 1 203 ? 17.983 -5.112 3.314 1.00 93.38 203 SER A C 1
ATOM 1602 O O . SER A 1 203 ? 16.867 -4.670 3.560 1.00 93.38 203 SER A O 1
ATOM 1604 N N . GLU A 1 204 ? 18.150 -6.273 2.688 1.00 95.19 204 GLU A N 1
ATOM 1605 C CA . GLU A 1 204 ? 17.018 -7.140 2.359 1.00 95.19 204 GLU A CA 1
ATOM 1606 C C . GLU A 1 204 ? 16.428 -7.776 3.623 1.00 95.19 204 GLU A C 1
ATOM 1608 O O . GLU A 1 204 ? 17.146 -8.381 4.422 1.00 95.19 204 GLU A O 1
ATOM 1613 N N . GLN A 1 205 ? 15.112 -7.670 3.792 1.00 96.44 205 GLN A N 1
ATOM 1614 C CA . GLN A 1 205 ? 14.382 -8.266 4.905 1.00 96.44 205 GLN A CA 1
ATOM 1615 C C . GLN A 1 205 ? 13.009 -8.755 4.441 1.00 96.44 205 GLN A C 1
ATOM 1617 O O . GLN A 1 205 ? 12.322 -8.090 3.669 1.00 96.44 205 GLN A O 1
ATOM 1622 N N . PHE A 1 206 ? 12.592 -9.924 4.927 1.00 96.69 206 PHE A N 1
ATOM 1623 C CA . PHE A 1 206 ? 11.244 -10.426 4.683 1.00 96.69 206 PHE A CA 1
ATOM 1624 C C . PHE A 1 206 ? 10.238 -9.713 5.596 1.00 96.69 206 PHE A C 1
ATOM 1626 O O . PHE A 1 206 ? 10.389 -9.733 6.819 1.00 96.69 206 PHE A O 1
ATOM 1633 N N . CYS A 1 207 ? 9.204 -9.119 5.003 1.00 96.75 207 CYS A N 1
ATOM 1634 C CA . CYS A 1 207 ? 8.073 -8.509 5.701 1.00 96.75 207 CYS A CA 1
ATOM 1635 C C . CYS A 1 207 ? 6.764 -9.029 5.093 1.00 96.75 207 CYS A C 1
ATOM 1637 O O . CYS A 1 207 ? 6.729 -9.458 3.942 1.00 96.75 207 CYS A O 1
ATOM 1639 N N . GLY A 1 208 ? 5.678 -8.988 5.859 1.00 94.62 208 GLY A N 1
ATOM 1640 C CA . GLY A 1 208 ? 4.370 -9.443 5.404 1.00 94.62 208 GLY A CA 1
ATOM 1641 C C . GLY A 1 208 ? 3.400 -9.662 6.551 1.00 94.62 208 GLY A C 1
ATOM 1642 O O . GLY A 1 208 ? 3.736 -10.294 7.553 1.00 94.62 208 GLY A O 1
ATOM 1643 N N . ILE A 1 209 ? 2.176 -9.170 6.382 1.00 93.56 209 ILE A N 1
ATOM 1644 C CA . ILE A 1 209 ? 1.057 -9.449 7.286 1.00 93.56 209 ILE A CA 1
ATOM 1645 C C . ILE A 1 209 ? 0.005 -10.289 6.574 1.00 93.56 209 ILE A C 1
ATOM 1647 O O . ILE A 1 209 ? -0.519 -11.215 7.179 1.00 93.56 209 ILE A O 1
ATOM 1651 N N . ASP A 1 210 ? -0.292 -10.019 5.310 1.00 94.06 210 ASP A N 1
ATOM 1652 C CA . ASP A 1 210 ? -1.157 -10.890 4.523 1.00 94.06 210 ASP A CA 1
ATOM 1653 C C . ASP A 1 210 ? -0.440 -12.233 4.300 1.00 94.06 210 ASP A C 1
ATOM 1655 O O . ASP A 1 210 ? 0.736 -12.253 3.941 1.00 94.06 210 ASP A O 1
ATOM 1659 N N . ASP A 1 211 ? -1.097 -13.360 4.569 1.00 93.75 211 ASP A N 1
ATOM 1660 C CA . ASP A 1 211 ? -0.525 -14.687 4.296 1.00 93.75 211 ASP A CA 1
ATOM 1661 C C . ASP A 1 211 ? -1.017 -15.293 2.975 1.00 93.75 211 ASP A C 1
ATOM 1663 O O . ASP A 1 211 ? -0.607 -16.397 2.613 1.00 93.75 211 ASP A O 1
ATOM 1667 N N . LEU A 1 212 ? -1.885 -14.573 2.253 1.00 93.31 212 LEU A N 1
ATOM 1668 C CA . LEU A 1 212 ? -2.470 -14.959 0.969 1.00 93.31 212 LEU A CA 1
ATOM 1669 C C . LEU A 1 212 ? -3.192 -16.317 0.993 1.00 93.31 212 LEU A C 1
ATOM 1671 O O . LEU A 1 212 ? -3.443 -16.908 -0.058 1.00 93.31 212 LEU A O 1
ATOM 1675 N N . SER A 1 213 ? -3.559 -16.811 2.177 1.00 92.25 213 SER A N 1
ATOM 1676 C CA . SER A 1 213 ? -4.248 -18.096 2.346 1.00 92.25 213 SER A CA 1
ATOM 1677 C C . SER A 1 213 ? -5.679 -18.087 1.796 1.00 92.25 213 SER A C 1
ATOM 1679 O O . SER A 1 213 ? -6.254 -19.138 1.530 1.00 92.25 213 SER A O 1
ATOM 1681 N N . SER A 1 214 ? -6.264 -16.906 1.585 1.00 90.44 214 SER A N 1
ATOM 1682 C CA . SER A 1 214 ? -7.609 -16.735 1.040 1.00 90.44 214 SER A CA 1
ATOM 1683 C C . SER A 1 214 ? -7.687 -15.530 0.104 1.00 90.44 214 SER A C 1
ATOM 1685 O O . SER A 1 214 ? -6.921 -14.574 0.220 1.00 90.44 214 SER A O 1
ATOM 1687 N N . SER A 1 215 ? -8.644 -15.550 -0.826 1.00 90.56 215 SER A N 1
ATOM 1688 C CA . SER A 1 215 ? -8.938 -14.393 -1.676 1.00 90.56 215 SER A CA 1
ATOM 1689 C C . SER A 1 215 ? -9.843 -13.421 -0.923 1.00 90.56 215 SER A C 1
ATOM 1691 O O . SER A 1 215 ? -11.070 -13.480 -1.022 1.00 90.56 215 SER A O 1
ATOM 1693 N N . CYS A 1 216 ? -9.232 -12.544 -0.129 1.00 92.25 216 CYS A N 1
ATOM 1694 C CA . CYS A 1 216 ? -9.980 -11.614 0.704 1.00 92.25 216 CYS A CA 1
ATOM 1695 C C . CYS A 1 216 ? -10.503 -10.396 -0.075 1.00 92.25 216 CYS A C 1
ATOM 1697 O O . CYS A 1 216 ? -9.830 -9.920 -0.999 1.00 92.25 216 CYS A O 1
ATOM 1699 N N . PRO A 1 217 ? -11.696 -9.874 0.282 1.00 92.00 217 PRO A N 1
ATOM 1700 C CA . PRO A 1 217 ? -12.198 -8.606 -0.245 1.00 92.00 217 PRO A CA 1
ATOM 1701 C C . PRO A 1 217 ? -11.244 -7.432 0.027 1.00 92.00 217 PRO A C 1
ATOM 1703 O O . PRO A 1 217 ? -10.355 -7.515 0.872 1.00 92.00 217 PRO A O 1
ATOM 1706 N N . LEU A 1 218 ? -11.448 -6.307 -0.667 1.00 89.56 218 LEU A N 1
ATOM 1707 C CA . LEU A 1 218 ? -10.624 -5.107 -0.476 1.00 89.56 218 LEU A CA 1
ATOM 1708 C C . LEU A 1 218 ? -10.662 -4.617 0.978 1.00 89.56 218 LEU A C 1
ATOM 1710 O O . LEU A 1 218 ? -11.727 -4.518 1.592 1.00 89.56 218 LEU A O 1
ATOM 1714 N N . GLY A 1 219 ? -9.485 -4.298 1.518 1.00 86.56 219 GLY A N 1
ATOM 1715 C CA . GLY A 1 219 ? -9.324 -3.868 2.907 1.00 86.56 219 GLY A CA 1
ATOM 1716 C C . GLY A 1 219 ? -9.407 -4.993 3.942 1.00 86.56 219 GLY A C 1
ATOM 1717 O O . GLY A 1 219 ? -9.408 -4.705 5.134 1.00 86.56 219 GLY A O 1
ATOM 1718 N N . PHE A 1 220 ? -9.490 -6.257 3.517 1.00 91.94 220 PHE A N 1
ATOM 1719 C CA . PHE A 1 220 ? -9.330 -7.414 4.394 1.00 91.94 220 PHE A CA 1
ATOM 1720 C C . PHE A 1 220 ? -7.950 -8.043 4.198 1.00 91.94 220 PHE A C 1
ATOM 1722 O O . PHE A 1 220 ? -7.424 -8.091 3.089 1.00 91.94 220 PHE A O 1
ATOM 1729 N N . ILE A 1 221 ? -7.400 -8.555 5.291 1.00 92.75 221 ILE A N 1
ATOM 1730 C CA . ILE A 1 221 ? -6.113 -9.239 5.379 1.00 92.75 221 ILE A CA 1
ATOM 1731 C C . ILE A 1 221 ? -6.390 -10.741 5.458 1.00 92.75 221 ILE A C 1
ATOM 1733 O O . ILE A 1 221 ? -7.172 -11.165 6.319 1.00 92.75 221 ILE A O 1
ATOM 1737 N N . ALA A 1 222 ? -5.761 -11.546 4.598 1.00 94.06 222 ALA A N 1
ATOM 1738 C CA . ALA A 1 222 ? -5.850 -12.995 4.727 1.00 94.06 222 ALA A CA 1
ATOM 1739 C C . ALA A 1 222 ? -4.956 -13.491 5.871 1.00 94.06 222 ALA A C 1
ATOM 1741 O O . ALA A 1 222 ? -3.788 -13.106 5.978 1.00 94.06 222 ALA A O 1
ATOM 1742 N N . LYS A 1 223 ? -5.532 -14.333 6.733 1.00 92.38 223 LYS A N 1
ATOM 1743 C CA . LYS A 1 223 ? -4.829 -15.101 7.763 1.00 92.38 223 LYS A CA 1
ATOM 1744 C C . LYS A 1 223 ? -5.508 -16.453 7.965 1.00 92.38 223 LYS A C 1
ATOM 1746 O O . LYS A 1 223 ? -6.696 -16.492 8.279 1.00 92.38 223 LYS A O 1
ATOM 1751 N N . GLN A 1 224 ? -4.765 -17.550 7.847 1.00 90.94 224 GLN A N 1
ATOM 1752 C CA . GLN A 1 224 ? -5.228 -18.917 8.124 1.00 90.94 224 GLN A CA 1
ATOM 1753 C C . GLN A 1 224 ? -6.581 -19.261 7.464 1.00 90.94 224 GLN A C 1
ATOM 1755 O O . GLN A 1 224 ? -7.516 -19.738 8.106 1.00 90.94 224 GLN A O 1
ATOM 1760 N N . ASN A 1 225 ? -6.697 -19.001 6.161 1.00 91.94 225 ASN A N 1
ATOM 1761 C CA . ASN A 1 225 ? -7.894 -19.175 5.327 1.00 91.94 225 ASN A CA 1
ATOM 1762 C C . ASN A 1 225 ? -9.103 -18.307 5.730 1.00 91.94 225 ASN A C 1
ATOM 1764 O O . ASN A 1 225 ? -10.217 -18.531 5.251 1.00 91.94 225 ASN A O 1
ATOM 1768 N N . LYS A 1 226 ? -8.906 -17.303 6.588 1.00 93.12 226 LYS A N 1
ATOM 1769 C CA . LYS A 1 226 ? -9.918 -16.327 7.006 1.00 93.12 226 LYS A CA 1
ATOM 1770 C C . LYS A 1 226 ? -9.518 -14.922 6.564 1.00 93.12 226 LYS A C 1
ATOM 1772 O O . LYS A 1 226 ? -8.359 -14.655 6.263 1.00 93.12 226 LYS A O 1
ATOM 1777 N N . CYS A 1 227 ? -10.501 -14.030 6.521 1.00 93.81 227 CYS A N 1
ATOM 1778 C CA . CYS A 1 227 ? -10.320 -12.636 6.136 1.00 93.81 227 CYS A CA 1
ATOM 1779 C C . CYS A 1 227 ? -10.653 -11.742 7.321 1.00 93.81 227 CYS A C 1
ATOM 1781 O O . CYS A 1 227 ? -11.783 -11.765 7.810 1.00 93.81 227 CYS A O 1
ATOM 1783 N N . TYR A 1 228 ? -9.689 -10.937 7.751 1.00 91.56 228 TYR A N 1
ATOM 1784 C CA . TYR A 1 228 ? -9.847 -10.042 8.890 1.00 91.56 228 TYR A CA 1
ATOM 1785 C C . TYR A 1 228 ? -9.720 -8.594 8.463 1.00 91.56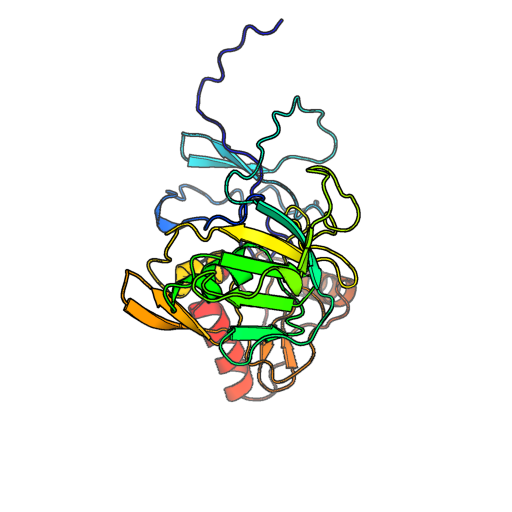 228 TYR A C 1
ATOM 1787 O O . TYR A 1 228 ? -8.870 -8.238 7.649 1.00 91.56 228 TYR A O 1
ATOM 1795 N N . ARG A 1 229 ? -10.554 -7.746 9.052 1.00 88.56 229 ARG A N 1
ATOM 1796 C CA . ARG A 1 229 ? -10.443 -6.301 8.930 1.00 88.56 229 ARG A CA 1
ATOM 1797 C C . ARG A 1 229 ? -10.441 -5.705 10.321 1.00 88.56 229 ARG A C 1
ATOM 1799 O O . ARG A 1 229 ? -11.329 -5.979 11.122 1.00 88.56 229 ARG A O 1
ATOM 1806 N N . PHE A 1 230 ? -9.413 -4.921 10.589 1.00 84.62 230 PHE A N 1
ATOM 1807 C CA . PHE A 1 230 ? -9.187 -4.284 11.875 1.00 84.62 230 PHE A CA 1
ATOM 1808 C C . PHE A 1 230 ? -9.661 -2.842 11.795 1.00 84.62 230 PHE A C 1
ATOM 1810 O O . PHE A 1 230 ? -9.327 -2.136 10.849 1.00 84.62 230 PHE A O 1
ATOM 1817 N N . TYR A 1 231 ? -10.431 -2.411 12.785 1.00 76.25 231 TYR A N 1
ATOM 1818 C CA . TYR A 1 231 ? -10.912 -1.039 12.871 1.00 76.25 231 TYR A CA 1
ATOM 1819 C C . TYR A 1 231 ? -10.179 -0.313 13.984 1.00 76.25 231 TYR A C 1
ATOM 1821 O O . TYR A 1 231 ? -9.996 -0.850 15.077 1.00 76.25 231 TYR A O 1
ATOM 1829 N N . ARG A 1 232 ? -9.796 0.930 13.704 1.00 71.62 232 ARG A N 1
ATOM 1830 C CA . ARG A 1 232 ? -9.222 1.841 14.687 1.00 71.62 232 ARG A CA 1
ATOM 1831 C C . ARG A 1 232 ? -10.298 2.848 15.097 1.00 71.62 232 ARG A C 1
ATOM 1833 O O . ARG A 1 232 ? -10.385 3.921 14.515 1.00 71.62 232 ARG A O 1
ATOM 1840 N N . GLN A 1 233 ? -11.140 2.502 16.070 1.00 58.66 233 GLN A N 1
ATOM 1841 C CA . GLN A 1 233 ? -12.098 3.449 16.659 1.00 58.66 233 GLN A CA 1
ATOM 1842 C C . GLN A 1 233 ? -12.089 3.392 18.189 1.00 58.66 233 GLN A C 1
ATOM 1844 O O . GLN A 1 233 ? -11.840 2.344 18.780 1.00 58.66 233 GLN A O 1
ATOM 1849 N N . GLN A 1 234 ? -12.346 4.550 18.809 1.00 57.47 234 GLN A N 1
ATOM 1850 C CA . GLN A 1 234 ? -12.581 4.692 20.247 1.00 57.47 234 GLN A CA 1
ATOM 1851 C C . GLN A 1 234 ? -13.863 3.968 20.639 1.00 57.47 234 GLN A C 1
ATOM 1853 O O . GLN A 1 234 ? -14.890 4.167 19.997 1.00 57.47 234 GLN A O 1
ATOM 1858 N N . THR A 1 235 ? -13.775 3.145 21.685 1.00 56.53 235 THR A N 1
ATOM 1859 C CA . THR A 1 235 ? -14.883 2.647 22.519 1.00 56.53 235 THR A CA 1
ATOM 1860 C C . THR A 1 235 ? -16.263 2.613 21.849 1.00 56.53 235 THR A C 1
ATOM 1862 O O . THR A 1 235 ? -17.207 3.270 22.286 1.00 56.53 235 THR A O 1
ATOM 1865 N N . LEU A 1 236 ? -16.417 1.804 20.797 1.00 66.25 236 LEU A N 1
ATOM 1866 C CA . LEU A 1 236 ? -17.746 1.364 20.376 1.00 66.25 236 LEU A CA 1
ATOM 1867 C C . LEU A 1 236 ? -18.290 0.409 21.435 1.00 66.25 236 LEU A C 1
ATOM 1869 O O . LEU A 1 236 ? -17.560 -0.439 21.929 1.00 66.25 236 LEU A O 1
ATOM 1873 N N . ASN A 1 237 ? -19.580 0.473 21.756 1.00 79.50 237 ASN A N 1
ATOM 1874 C CA . ASN A 1 237 ? -20.192 -0.654 22.455 1.00 79.50 237 ASN A CA 1
ATOM 1875 C C . ASN A 1 237 ? -20.291 -1.869 21.505 1.00 79.50 237 ASN A C 1
ATOM 1877 O O . ASN A 1 237 ? -20.266 -1.726 20.279 1.00 79.50 237 ASN A O 1
ATOM 1881 N N . VAL A 1 238 ? -20.454 -3.066 22.072 1.00 82.38 238 VAL A N 1
ATOM 1882 C CA . VAL A 1 238 ? -20.503 -4.333 21.316 1.00 82.38 238 VAL A CA 1
ATOM 1883 C C . VAL A 1 238 ? -21.562 -4.322 20.204 1.00 82.38 238 VAL A C 1
ATOM 1885 O O . VAL A 1 238 ? -21.330 -4.862 19.123 1.00 82.38 238 VAL A O 1
ATOM 1888 N N . GLN A 1 239 ? -22.715 -3.678 20.425 1.00 85.62 239 GLN A N 1
ATOM 1889 C CA . GLN A 1 239 ? -23.777 -3.596 19.420 1.00 85.62 239 GLN A CA 1
ATOM 1890 C C . GLN A 1 239 ? -23.351 -2.744 18.218 1.00 85.62 239 GLN A C 1
ATOM 1892 O O . GLN A 1 239 ? -23.539 -3.169 17.078 1.00 85.62 239 GLN A O 1
ATOM 1897 N N . SER A 1 240 ? -22.759 -1.573 18.455 1.00 83.12 240 SER A N 1
ATOM 1898 C CA . SER A 1 240 ? -22.230 -0.718 17.389 1.00 83.12 240 SER A CA 1
ATOM 1899 C C . SER A 1 240 ? -21.097 -1.411 16.632 1.00 83.12 240 SER A C 1
ATOM 1901 O O . SER A 1 240 ? -21.092 -1.383 15.406 1.00 83.12 240 SER A O 1
ATOM 1903 N N . ALA A 1 241 ? -20.197 -2.112 17.332 1.00 81.81 241 ALA A N 1
ATOM 1904 C CA . ALA A 1 241 ? -19.122 -2.879 16.700 1.00 81.81 241 ALA A CA 1
ATOM 1905 C C . ALA A 1 241 ? -19.668 -3.978 15.767 1.00 81.81 241 ALA A C 1
ATOM 1907 O O . ALA A 1 241 ? -19.221 -4.105 14.625 1.00 81.81 241 ALA A O 1
ATOM 1908 N N . ALA A 1 242 ? -20.690 -4.720 16.207 1.00 87.19 242 ALA A N 1
ATOM 1909 C CA . ALA A 1 242 ? -21.350 -5.723 15.375 1.00 87.19 242 ALA A CA 1
ATOM 1910 C C . ALA A 1 242 ? -21.985 -5.111 14.116 1.00 87.19 242 ALA A C 1
ATOM 1912 O O . ALA A 1 242 ? -21.818 -5.653 13.024 1.00 87.19 242 ALA A O 1
ATOM 1913 N N . GLN A 1 243 ? -22.672 -3.970 14.245 1.00 86.81 243 GLN A N 1
ATOM 1914 C CA . GLN A 1 243 ? -23.256 -3.269 13.096 1.00 86.81 243 GLN A CA 1
ATOM 1915 C C . GLN A 1 243 ? -22.187 -2.755 12.125 1.00 86.81 243 GLN A C 1
ATOM 1917 O O . GLN A 1 243 ? -22.354 -2.893 10.912 1.00 86.81 243 GLN A O 1
ATOM 1922 N N . THR A 1 244 ? -21.060 -2.248 12.634 1.00 83.38 244 THR A N 1
ATOM 1923 C CA . THR A 1 244 ? -19.915 -1.852 11.804 1.00 83.38 244 THR A CA 1
ATOM 1924 C C . THR A 1 244 ? -19.403 -3.037 10.986 1.00 83.38 244 THR A C 1
ATOM 1926 O O . THR A 1 244 ? -19.315 -2.927 9.764 1.00 83.38 244 THR A O 1
ATOM 1929 N N . CYS A 1 245 ? -19.154 -4.196 11.606 1.00 86.12 245 CYS A N 1
ATOM 1930 C CA . CYS A 1 245 ? -18.720 -5.396 10.883 1.00 86.12 245 CYS A CA 1
ATOM 1931 C C . CYS A 1 245 ? -19.737 -5.850 9.819 1.00 86.12 245 CYS A C 1
ATOM 1933 O O . CYS A 1 245 ? -19.341 -6.127 8.685 1.00 86.12 245 CYS A O 1
ATOM 1935 N N . LEU A 1 246 ? -21.034 -5.863 10.150 1.00 89.69 246 LEU A N 1
ATOM 1936 C CA . LEU A 1 246 ? -22.107 -6.239 9.219 1.00 89.69 246 LEU A CA 1
ATOM 1937 C C . LEU A 1 246 ? -22.189 -5.296 8.013 1.00 89.69 246 LEU A C 1
ATOM 1939 O O . LEU A 1 246 ? -22.329 -5.759 6.881 1.00 89.69 246 LEU A O 1
ATOM 1943 N N . SER A 1 247 ? -22.043 -3.984 8.230 1.00 86.12 247 SER A N 1
ATOM 1944 C CA . SER A 1 247 ? -22.066 -2.976 7.155 1.00 86.12 247 SER A CA 1
ATOM 1945 C C . SER A 1 247 ? -20.929 -3.144 6.140 1.00 86.12 247 SER A C 1
ATOM 1947 O O . SER A 1 247 ? -21.010 -2.652 5.018 1.00 86.12 247 SER A O 1
ATOM 1949 N N . GLN A 1 248 ? -19.887 -3.879 6.526 1.00 85.12 248 GLN A N 1
ATOM 1950 C CA . GLN A 1 248 ? -18.669 -4.113 5.753 1.00 85.12 248 GLN A CA 1
ATOM 1951 C C . GLN A 1 248 ? -18.650 -5.528 5.154 1.00 85.12 248 GLN A C 1
ATOM 1953 O O . GLN A 1 248 ? -17.624 -5.983 4.651 1.00 85.12 248 GLN A O 1
ATOM 1958 N N . GLY A 1 249 ? -19.784 -6.238 5.215 1.00 88.12 249 GLY A N 1
ATOM 1959 C CA . GLY A 1 249 ? -19.933 -7.593 4.687 1.00 88.12 249 GLY A CA 1
ATOM 1960 C C . GLY A 1 249 ? -19.273 -8.676 5.545 1.00 88.12 249 GLY A C 1
ATOM 1961 O O . GLY A 1 249 ? -19.039 -9.775 5.045 1.00 88.12 249 GLY A O 1
ATOM 1962 N N . GLY A 1 250 ? -18.956 -8.379 6.809 1.00 89.50 250 GLY A N 1
ATOM 1963 C CA . GLY A 1 250 ? -18.332 -9.305 7.753 1.00 89.50 250 GLY A CA 1
ATOM 1964 C C . GLY A 1 250 ? -19.141 -9.503 9.037 1.00 89.50 250 GLY A C 1
ATOM 1965 O O . GLY A 1 250 ? -20.284 -9.073 9.162 1.00 89.50 250 GLY A O 1
ATOM 1966 N N . TYR A 1 251 ? -18.513 -10.149 10.016 1.00 91.88 251 TYR A N 1
ATOM 1967 C CA . TYR A 1 251 ? -19.037 -10.352 11.370 1.00 91.88 251 TYR A CA 1
ATOM 1968 C C . TYR A 1 251 ? -17.947 -9.994 12.382 1.00 91.88 251 TYR A C 1
ATOM 1970 O O . TYR A 1 251 ? -16.778 -9.876 12.004 1.00 91.88 251 TYR A O 1
ATOM 1978 N N . LEU A 1 252 ? -18.314 -9.835 13.658 1.00 90.19 252 LEU A N 1
ATOM 1979 C CA . LEU A 1 252 ? -17.314 -9.788 14.726 1.00 90.19 252 LEU A CA 1
ATOM 1980 C C . LEU A 1 252 ? -16.430 -11.038 14.645 1.00 90.19 252 LEU A C 1
ATOM 1982 O O . LEU A 1 252 ? -16.926 -12.140 14.387 1.00 90.19 252 LEU A O 1
ATOM 1986 N N . ALA A 1 253 ? -15.123 -10.854 14.836 1.00 90.12 253 ALA A N 1
ATOM 1987 C CA . ALA A 1 253 ? -14.197 -11.972 14.874 1.00 90.12 253 ALA A CA 1
ATOM 1988 C C . ALA A 1 253 ? -14.584 -12.891 16.039 1.00 90.12 253 ALA A C 1
ATOM 1990 O O . ALA A 1 253 ? -14.733 -12.436 17.165 1.00 90.12 253 ALA A O 1
ATOM 1991 N N . ALA A 1 254 ? -14.761 -14.177 15.752 1.00 90.19 254 ALA A N 1
ATOM 1992 C CA . ALA A 1 254 ? -15.096 -15.189 16.747 1.00 90.19 254 ALA A CA 1
ATOM 1993 C C . ALA A 1 254 ? -13.979 -16.242 16.768 1.00 90.19 254 ALA A C 1
ATOM 1995 O O . ALA A 1 254 ? -14.137 -17.300 16.145 1.00 90.19 254 ALA A O 1
ATOM 1996 N N . PRO A 1 255 ? -12.819 -15.941 17.389 1.00 89.94 255 PRO A N 1
ATOM 1997 C CA . PRO A 1 255 ? -11.738 -16.908 17.503 1.00 89.94 255 PRO A CA 1
ATOM 1998 C C . PRO A 1 255 ? -12.230 -18.122 18.297 1.00 89.94 255 PRO A C 1
ATOM 2000 O O . PRO A 1 255 ? -12.742 -18.009 19.408 1.00 89.94 255 PRO A O 1
ATOM 2003 N N . SER A 1 256 ? -12.105 -19.302 17.700 1.00 90.88 256 SER A N 1
ATOM 2004 C CA . SER A 1 256 ? -12.613 -20.560 18.264 1.00 90.88 256 SER A CA 1
ATOM 2005 C C . SER A 1 256 ? -11.579 -21.310 19.108 1.00 90.88 256 SER A C 1
ATOM 2007 O O . SER A 1 256 ? -11.903 -22.301 19.763 1.00 90.88 256 SER A O 1
ATOM 2009 N N . ASN A 1 257 ? -10.326 -20.856 19.076 1.00 90.62 257 ASN A N 1
ATOM 2010 C CA . ASN A 1 257 ? -9.190 -21.458 19.757 1.00 90.62 257 ASN A CA 1
ATOM 2011 C C . ASN A 1 257 ? -8.085 -20.409 19.998 1.00 90.62 257 ASN A C 1
ATOM 2013 O O . ASN A 1 257 ? -8.152 -19.287 19.494 1.00 90.62 257 ASN A O 1
ATOM 2017 N N . VAL A 1 258 ? -7.075 -20.787 20.786 1.00 90.94 258 VAL A N 1
ATOM 2018 C CA . VAL A 1 258 ? -5.964 -19.900 21.174 1.00 90.94 258 VAL A CA 1
ATOM 2019 C C . VAL A 1 258 ? -5.114 -19.486 19.973 1.00 90.94 258 VAL A C 1
ATOM 2021 O O . VAL A 1 258 ? -4.690 -18.343 19.907 1.00 90.94 258 VAL A O 1
ATOM 2024 N N . GLU A 1 259 ? -4.925 -20.368 18.993 1.00 90.62 259 GLU A N 1
ATOM 2025 C CA . GLU A 1 259 ? -4.131 -20.066 17.799 1.00 90.62 259 GLU A CA 1
ATOM 2026 C C . GLU A 1 259 ? -4.765 -18.937 16.969 1.00 90.62 259 GLU A C 1
ATOM 2028 O O . GLU A 1 259 ? -4.084 -17.996 16.567 1.00 90.62 259 GLU A O 1
ATOM 2033 N N . GLU A 1 260 ? -6.087 -18.968 16.782 1.00 90.12 260 GLU A N 1
ATOM 2034 C CA . GLU A 1 260 ? -6.814 -17.894 16.097 1.00 90.12 260 GLU A CA 1
ATOM 2035 C C . GLU A 1 260 ? -6.730 -16.566 16.860 1.00 90.12 260 GLU A C 1
ATOM 2037 O O . GLU A 1 260 ? -6.589 -15.506 16.248 1.00 90.12 260 GLU A O 1
ATOM 2042 N N . LEU A 1 261 ? -6.784 -16.615 18.193 1.00 89.75 261 LEU A N 1
ATOM 2043 C CA . LEU A 1 261 ? -6.613 -15.432 19.036 1.00 89.75 261 LEU A CA 1
ATOM 2044 C C . LEU A 1 261 ? -5.183 -14.868 18.945 1.00 89.75 261 LEU A C 1
ATOM 2046 O O . LEU A 1 261 ? -5.003 -13.648 18.862 1.00 89.75 261 LEU A O 1
ATOM 2050 N N . ASP A 1 262 ? -4.174 -15.737 18.910 1.00 89.56 262 ASP A N 1
ATOM 2051 C CA . ASP A 1 262 ? -2.767 -15.362 18.770 1.00 89.56 262 ASP A CA 1
ATOM 2052 C C . ASP A 1 262 ? -2.499 -14.711 17.410 1.00 89.56 262 ASP A C 1
ATOM 2054 O O . ASP A 1 262 ? -1.800 -13.702 17.340 1.00 89.56 262 ASP A O 1
ATOM 2058 N N . VAL A 1 263 ? -3.108 -15.211 16.331 1.00 88.31 263 VAL A N 1
ATOM 2059 C CA . VAL A 1 263 ? -3.016 -14.609 14.990 1.00 88.31 263 VAL A CA 1
ATOM 2060 C C . VAL A 1 263 ? -3.545 -13.177 14.975 1.00 88.31 263 VAL A C 1
ATOM 2062 O O . VAL A 1 263 ? -2.903 -12.283 14.405 1.00 88.31 263 VAL A O 1
ATOM 2065 N N . LEU A 1 264 ? -4.698 -12.942 15.605 1.00 88.75 264 LEU A N 1
ATOM 2066 C CA . LEU A 1 264 ? -5.281 -11.606 15.721 1.00 88.75 264 LEU A CA 1
ATOM 2067 C C . LEU A 1 264 ? -4.361 -10.695 16.536 1.00 88.75 264 LEU A C 1
ATOM 2069 O O . LEU A 1 264 ? -3.971 -9.629 16.059 1.00 88.75 264 LEU A O 1
ATOM 2073 N N . THR A 1 265 ? -3.939 -11.158 17.713 1.00 87.62 265 THR A N 1
ATOM 2074 C CA . THR A 1 265 ? -3.067 -10.413 18.631 1.00 87.62 265 THR A CA 1
ATOM 2075 C C . THR A 1 265 ? -1.724 -10.064 17.988 1.00 87.62 265 THR A C 1
ATOM 2077 O O . THR A 1 265 ? -1.288 -8.915 18.051 1.00 87.62 265 THR A O 1
ATOM 2080 N N . HIS A 1 266 ? -1.092 -11.013 17.299 1.00 87.38 266 HIS A N 1
ATOM 2081 C CA . HIS A 1 266 ? 0.177 -10.806 16.604 1.00 87.38 266 HIS A CA 1
ATOM 2082 C C . HIS A 1 266 ? 0.048 -9.791 15.461 1.00 87.38 266 HIS A C 1
ATOM 2084 O O . HIS A 1 266 ? 0.906 -8.925 15.290 1.00 87.38 266 HIS A O 1
ATOM 2090 N N . THR A 1 267 ? -1.054 -9.845 14.705 1.00 88.19 267 THR A N 1
ATOM 2091 C CA . THR A 1 267 ? -1.326 -8.876 13.632 1.00 88.19 267 THR A CA 1
ATOM 2092 C C . THR A 1 267 ? -1.444 -7.455 14.189 1.00 88.19 267 THR A C 1
ATOM 2094 O O . THR A 1 267 ? -0.820 -6.532 13.669 1.00 88.19 267 THR A O 1
ATOM 2097 N N . ILE A 1 268 ? -2.173 -7.286 15.294 1.00 84.69 268 ILE A N 1
ATOM 2098 C CA . ILE A 1 268 ? -2.344 -5.997 15.983 1.00 84.69 268 ILE A CA 1
ATOM 2099 C C . ILE A 1 268 ? -1.003 -5.468 16.500 1.00 84.69 268 ILE A C 1
ATOM 2101 O O . ILE A 1 268 ? -0.700 -4.285 16.366 1.00 84.69 268 ILE A O 1
ATOM 2105 N N . GLN A 1 269 ? -0.179 -6.341 17.076 1.00 84.75 269 GLN A N 1
ATOM 2106 C CA . GLN A 1 269 ? 1.121 -5.959 17.622 1.00 84.75 269 GLN A CA 1
ATOM 2107 C C . GLN A 1 269 ? 2.103 -5.506 16.542 1.00 84.75 269 GLN A C 1
ATOM 2109 O O . GLN A 1 269 ? 2.901 -4.609 16.799 1.00 84.75 269 GLN A O 1
ATOM 2114 N N . ASN A 1 270 ? 2.043 -6.056 15.334 1.00 84.88 270 ASN A N 1
ATOM 2115 C CA . ASN A 1 270 ? 2.949 -5.643 14.263 1.00 84.88 270 ASN A CA 1
ATOM 2116 C C . ASN A 1 270 ? 2.510 -4.342 13.577 1.00 84.88 270 ASN A C 1
ATOM 2118 O O . ASN A 1 270 ? 3.344 -3.643 13.012 1.00 84.88 270 ASN A O 1
ATOM 2122 N N . ILE A 1 271 ? 1.233 -3.962 13.654 1.00 81.81 271 ILE A N 1
ATOM 2123 C CA . ILE A 1 271 ? 0.738 -2.722 13.047 1.00 81.81 271 ILE A CA 1
ATOM 2124 C C . ILE A 1 271 ? 0.674 -1.635 14.122 1.00 81.81 271 ILE A C 1
ATOM 2126 O O . ILE A 1 271 ? -0.231 -1.603 14.954 1.00 81.81 271 ILE A O 1
ATOM 2130 N N . SER A 1 272 ? 1.647 -0.723 14.099 1.00 75.56 272 SER A N 1
ATOM 2131 C CA . SER A 1 272 ? 1.830 0.332 15.110 1.00 75.56 272 SER A CA 1
ATOM 2132 C C . SER A 1 272 ? 0.547 1.118 15.421 1.00 75.56 272 SER A C 1
ATOM 2134 O O . SER A 1 272 ? 0.264 1.410 16.583 1.00 75.56 272 SER A O 1
ATOM 2136 N N . THR A 1 273 ? -0.268 1.399 14.404 1.00 71.31 273 THR A N 1
ATOM 2137 C CA . THR A 1 273 ? -1.508 2.173 14.518 1.00 71.31 273 THR A CA 1
ATOM 2138 C C . THR A 1 273 ? -2.687 1.380 15.079 1.00 71.31 273 THR A C 1
ATOM 2140 O O . THR A 1 273 ? -3.621 1.989 15.603 1.00 71.31 273 THR A O 1
ATOM 2143 N N . LEU A 1 274 ? -2.631 0.044 15.063 1.00 75.69 274 LEU A N 1
ATOM 2144 C CA . LEU A 1 274 ? -3.628 -0.821 15.698 1.00 75.69 274 LEU A CA 1
ATOM 2145 C C . LEU A 1 274 ? -3.330 -1.086 17.177 1.00 75.69 274 LEU A C 1
ATOM 2147 O O . LEU A 1 274 ? -4.247 -1.425 17.915 1.00 75.69 274 LEU A O 1
ATOM 2151 N N . ARG A 1 275 ? -2.090 -0.889 17.649 1.00 73.50 275 ARG A N 1
ATOM 2152 C CA . ARG A 1 275 ? -1.714 -1.127 19.061 1.00 73.50 275 ARG A CA 1
ATOM 2153 C C . ARG A 1 275 ? -2.528 -0.310 20.065 1.00 73.50 275 ARG A C 1
ATOM 2155 O O . ARG A 1 275 ? -2.636 -0.703 21.220 1.00 73.50 275 ARG A O 1
ATOM 2162 N N . THR A 1 276 ? -3.062 0.835 19.644 1.00 60.69 276 THR A N 1
ATOM 2163 C CA . THR A 1 276 ? -3.895 1.704 20.488 1.00 60.69 276 THR A CA 1
ATOM 2164 C C . THR A 1 276 ? -5.392 1.423 20.347 1.00 60.69 276 THR A C 1
ATOM 2166 O O . THR A 1 276 ? -6.190 2.154 20.924 1.00 60.69 276 THR A O 1
ATOM 2169 N N . ALA A 1 277 ? -5.794 0.448 19.528 1.00 60.06 277 ALA A N 1
ATOM 2170 C CA . ALA A 1 277 ? -7.192 0.073 19.376 1.00 60.06 277 ALA A CA 1
ATOM 2171 C C . ALA A 1 277 ? -7.598 -0.887 20.505 1.00 60.06 277 ALA A C 1
ATOM 2173 O O . ALA A 1 277 ? -7.022 -1.965 20.650 1.00 60.06 277 ALA A O 1
ATOM 2174 N N . GLU A 1 278 ? -8.610 -0.513 21.289 1.00 58.12 278 GLU A N 1
ATOM 2175 C CA . GLU A 1 278 ? -9.327 -1.461 22.144 1.00 58.12 278 GLU A CA 1
ATOM 2176 C C . GLU A 1 278 ? -10.200 -2.338 21.242 1.00 58.12 278 GLU A C 1
ATOM 2178 O O . GLU A 1 278 ? -11.230 -1.902 20.725 1.00 58.12 278 GLU A O 1
ATOM 2183 N N . LEU A 1 279 ? -9.742 -3.560 20.973 1.00 57.34 279 LEU A N 1
ATOM 2184 C CA . LEU A 1 279 ? -10.449 -4.491 20.102 1.00 57.34 279 LEU A CA 1
ATOM 2185 C C . LEU A 1 279 ? -11.392 -5.375 20.916 1.00 57.34 279 LEU A C 1
ATOM 2187 O O . LEU A 1 279 ? -10.995 -6.010 21.890 1.00 57.34 279 LEU A O 1
ATOM 2191 N N . TRP A 1 280 ? -12.647 -5.416 20.476 1.00 54.69 280 TRP A N 1
ATOM 2192 C CA . TRP A 1 280 ? -13.690 -6.283 21.013 1.00 54.69 280 TRP A CA 1
ATOM 2193 C C . TRP A 1 280 ? -13.549 -7.671 20.379 1.00 54.69 280 TRP A C 1
ATOM 2195 O O . TRP A 1 280 ? -14.117 -7.927 19.315 1.00 54.69 280 TRP A O 1
ATOM 2205 N N . LEU A 1 281 ? -12.721 -8.512 21.000 1.00 52.25 281 LEU A N 1
ATOM 2206 C CA . LEU A 1 281 ? -12.590 -9.945 20.716 1.00 52.25 281 LEU A CA 1
ATOM 2207 C C . LEU A 1 281 ? -13.505 -10.763 21.632 1.00 52.25 281 LEU A C 1
ATOM 2209 O O . LEU A 1 281 ? -13.665 -10.363 22.809 1.00 52.25 281 LEU A O 1
#